Protein AF-A0A5A5R988-F1 (afdb_monomer_lite)

Radius of gyration: 18.08 Å; chains: 1; bounding box: 43×50×37 Å

Organism: NCBI:txid2303981

pLDDT: mean 74.13, std 25.18, range [22.48, 98.38]

Foldseek 3Di:
DPPVVVVDDLADPVVRDSCCVVVPDDDDPDQPPCVVVVPQDLVNSLVRLLVVLLVCVVVVHQDAAEDDFQLNVLSNLVNCVVNDPDAFEKEWEDQEPLCDCDDPRDCSHSSNSVVSVVVVVHQYEYAQYDDYDPVSVVVCVVVVRHYHHVVNCVVPVCVVFPDDPPPPDDDDDDDDDDDPPFSWHWHDDDDDPDDDIIIITTDDDPDPDGDGPPPD

Secondary structure (DSSP, 8-state):
--GGGGGS-S-BTTTTB-HHHHHT---PPPSS-TTT-TT--HHHHHHHHHHHHHHHHHTT--PPP--SSTTHHHHHHHHHHHH-SS--EEEEE-SB----S-BTTBTTSGGGHHHHHHHTT--EEEEEE-B--HHHHHHHHHHT---EEHHHHTT-GGGTS------PPPS------------EEE----S-SS---EEEEE-S---S--------

Structure (mmCIF, N/CA/C/O backbone):
data_AF-A0A5A5R988-F1
#
_entry.id   AF-A0A5A5R988-F1
#
loop_
_atom_site.group_PDB
_atom_site.id
_atom_site.type_symbol
_atom_site.label_atom_id
_atom_site.label_alt_id
_atom_site.label_comp_id
_atom_site.label_asym_id
_atom_site.label_entity_id
_atom_site.label_seq_id
_atom_site.pdbx_PDB_ins_code
_atom_site.Cartn_x
_atom_site.Cartn_y
_atom_site.Cartn_z
_atom_site.occupancy
_atom_site.B_iso_or_equiv
_atom_site.auth_seq_id
_atom_site.auth_comp_id
_atom_site.auth_asym_id
_atom_site.auth_atom_id
_atom_site.pdbx_PDB_model_num
ATOM 1 N N . MET A 1 1 ? -17.961 9.594 -8.554 1.00 63.28 1 MET A N 1
ATOM 2 C CA . MET A 1 1 ? -17.769 8.990 -9.896 1.00 63.28 1 MET A CA 1
ATOM 3 C C . MET A 1 1 ? -16.469 9.518 -10.490 1.00 63.28 1 MET A C 1
ATOM 5 O O . MET A 1 1 ? -16.272 10.728 -10.471 1.00 63.28 1 MET A O 1
ATOM 9 N N . ILE A 1 2 ? -15.579 8.643 -10.966 1.00 78.44 2 ILE A N 1
ATOM 10 C CA . ILE A 1 2 ? -14.322 9.041 -11.623 1.00 78.44 2 ILE A CA 1
ATOM 11 C C . ILE A 1 2 ? -14.653 9.411 -13.073 1.00 78.44 2 ILE A C 1
ATOM 13 O O . ILE A 1 2 ? -14.992 8.546 -13.865 1.00 78.44 2 ILE A O 1
ATOM 17 N N . THR A 1 3 ? -14.595 10.691 -13.437 1.00 83.00 3 THR A N 1
ATOM 18 C CA . THR A 1 3 ? -15.049 11.168 -14.761 1.00 83.00 3 THR A CA 1
ATOM 19 C C . THR A 1 3 ? -14.289 10.532 -15.926 1.00 83.00 3 THR A C 1
ATOM 21 O O . THR A 1 3 ? -14.887 10.234 -16.957 1.00 83.00 3 THR A O 1
ATOM 24 N N . ALA A 1 4 ? -12.992 10.266 -15.750 1.00 81.62 4 ALA A N 1
ATOM 25 C CA . ALA A 1 4 ? -12.157 9.633 -16.769 1.00 81.62 4 ALA A CA 1
ATOM 26 C C . ALA A 1 4 ? -12.631 8.219 -17.150 1.00 81.62 4 ALA A C 1
ATOM 28 O O . ALA A 1 4 ? -12.451 7.815 -18.295 1.00 81.62 4 ALA A O 1
ATOM 29 N N . SER A 1 5 ? -13.282 7.483 -16.238 1.00 83.50 5 SER A N 1
ATOM 30 C CA . SER A 1 5 ? -13.728 6.113 -16.523 1.00 83.50 5 SER A CA 1
ATOM 31 C C . SER A 1 5 ? -14.848 6.054 -17.563 1.00 83.50 5 SER A C 1
ATOM 33 O O . SER A 1 5 ? -15.071 5.004 -18.145 1.00 83.50 5 SER A O 1
ATOM 35 N N . GLN A 1 6 ? -15.542 7.167 -17.824 1.00 84.62 6 GLN A N 1
ATOM 36 C CA . GLN A 1 6 ? -16.582 7.242 -18.858 1.00 84.62 6 GLN A CA 1
ATOM 37 C C . GLN A 1 6 ? -16.021 7.257 -20.286 1.00 84.62 6 GLN A C 1
ATOM 39 O O . GLN A 1 6 ? -16.789 7.175 -21.236 1.00 84.62 6 GLN A O 1
ATOM 44 N N . GLN A 1 7 ? -14.704 7.419 -20.443 1.00 87.69 7 GLN A N 1
ATOM 45 C CA . GLN A 1 7 ? -14.033 7.447 -21.747 1.00 87.69 7 GLN A CA 1
ATOM 46 C C . GLN A 1 7 ? -13.502 6.069 -22.170 1.00 87.69 7 GLN A C 1
ATOM 48 O O . GLN A 1 7 ? -12.839 5.964 -23.198 1.00 87.69 7 GLN A O 1
ATOM 53 N N . LEU A 1 8 ? -13.737 5.033 -21.359 1.00 88.06 8 LEU A N 1
ATOM 54 C CA . LEU A 1 8 ? -13.307 3.664 -21.620 1.00 88.06 8 LEU A CA 1
ATOM 55 C C . LEU A 1 8 ? -14.517 2.790 -21.943 1.00 88.06 8 LEU A C 1
ATOM 57 O O . LEU A 1 8 ? -15.580 2.940 -21.340 1.00 88.06 8 LEU A O 1
ATOM 61 N N . GLU A 1 9 ? -14.328 1.863 -22.877 1.00 90.06 9 GLU A N 1
ATOM 62 C CA . GLU A 1 9 ? -15.327 0.849 -23.199 1.00 90.06 9 GLU A CA 1
ATOM 63 C C . GLU A 1 9 ? -15.471 -0.145 -22.041 1.00 90.06 9 GLU A C 1
ATOM 65 O O . GLU A 1 9 ? -14.491 -0.506 -21.388 1.00 90.06 9 GLU A O 1
ATOM 70 N N . ALA A 1 10 ? -16.700 -0.601 -21.786 1.00 89.50 10 ALA A N 1
ATOM 71 C CA . ALA A 1 10 ? -16.977 -1.571 -20.725 1.00 89.50 10 ALA A CA 1
ATOM 72 C C . ALA A 1 10 ? -16.486 -2.989 -21.066 1.00 89.50 10 ALA A C 1
ATOM 74 O O . ALA A 1 10 ? -16.270 -3.797 -20.163 1.00 89.50 10 ALA A O 1
ATOM 75 N N . TYR A 1 11 ? -16.332 -3.288 -22.359 1.00 92.12 11 TYR A N 1
ATOM 76 C CA . TYR A 1 11 ? -15.934 -4.600 -22.849 1.00 92.12 11 TYR A CA 1
ATOM 77 C C . TYR A 1 11 ? -14.430 -4.825 -22.690 1.00 92.12 11 TYR A C 1
ATOM 79 O O . TYR A 1 11 ? -13.612 -4.129 -23.292 1.00 92.12 11 TYR A O 1
ATOM 87 N N . ASP A 1 12 ? -14.082 -5.851 -21.924 1.00 90.94 12 ASP A N 1
ATOM 88 C CA . ASP A 1 12 ? -12.722 -6.348 -21.798 1.00 90.94 12 ASP A CA 1
ATOM 89 C C . ASP A 1 12 ? -12.452 -7.399 -22.889 1.00 90.94 12 ASP A C 1
ATOM 91 O O . ASP A 1 12 ? -13.139 -8.423 -22.979 1.00 90.94 12 ASP A O 1
ATOM 95 N N . GLU A 1 13 ? -11.469 -7.133 -23.755 1.00 93.19 13 GLU A N 1
ATOM 96 C CA . GLU A 1 13 ? -11.144 -8.002 -24.890 1.00 93.19 13 GLU A CA 1
ATOM 97 C C . GLU A 1 13 ? -10.512 -9.327 -24.458 1.00 93.19 13 GLU A C 1
ATOM 99 O O . GLU A 1 13 ? -10.780 -10.340 -25.105 1.00 93.19 13 GLU A O 1
ATOM 104 N N . GLU A 1 14 ? -9.743 -9.354 -23.372 1.00 91.69 14 GLU A N 1
ATOM 105 C CA . GLU A 1 14 ? -9.068 -10.558 -22.883 1.00 91.69 14 GLU A CA 1
ATOM 106 C C . GLU A 1 14 ? -10.075 -11.497 -22.207 1.00 91.69 14 GLU A C 1
ATOM 108 O O . GLU A 1 14 ? -10.112 -12.699 -22.481 1.00 91.69 14 GLU A O 1
ATOM 113 N N . LEU A 1 15 ? -10.957 -10.932 -21.380 1.00 91.50 15 LEU A N 1
ATOM 114 C CA . LEU A 1 15 ? -11.986 -11.666 -20.644 1.00 91.50 15 LEU A CA 1
ATOM 115 C C . LEU A 1 15 ? -13.252 -11.927 -21.469 1.00 91.50 15 LEU A C 1
ATOM 117 O O . LEU A 1 15 ? -14.092 -12.732 -21.060 1.00 91.50 15 LEU A O 1
ATOM 121 N N . LYS A 1 16 ? -13.391 -11.260 -22.622 1.00 94.31 16 LYS A N 1
ATOM 122 C CA . LYS A 1 16 ? -14.552 -11.314 -23.524 1.00 94.31 16 LYS A CA 1
ATOM 123 C C . LYS A 1 16 ? -15.879 -10.956 -22.841 1.00 94.31 16 LYS A C 1
ATOM 125 O O . LYS A 1 16 ? -16.916 -11.521 -23.196 1.00 94.31 16 LYS A O 1
ATOM 130 N N . ARG A 1 17 ? -15.860 -10.049 -21.859 1.00 94.12 17 ARG A N 1
ATOM 131 C CA . ARG A 1 17 ? -16.992 -9.739 -20.959 1.00 94.12 17 ARG A CA 1
ATOM 132 C C . ARG A 1 17 ? -17.043 -8.261 -20.590 1.00 94.12 17 ARG A C 1
ATOM 134 O O . ARG A 1 17 ? -16.042 -7.560 -20.684 1.00 94.12 17 ARG A O 1
ATOM 141 N N . GLU A 1 18 ? -18.196 -7.806 -20.106 1.00 91.50 18 GLU A N 1
ATOM 142 C CA . GLU A 1 18 ? -18.367 -6.454 -19.558 1.00 91.50 18 GLU A CA 1
ATOM 143 C C . GLU A 1 18 ? -18.244 -6.491 -18.028 1.00 91.50 18 GLU A C 1
ATOM 145 O O . GLU A 1 18 ? -19.195 -6.247 -17.284 1.00 91.50 18 GLU A O 1
ATOM 150 N N . THR A 1 19 ? -17.053 -6.848 -17.541 1.00 86.25 19 THR A N 1
ATOM 151 C CA . THR A 1 19 ? -16.795 -7.185 -16.129 1.00 86.25 19 THR A CA 1
ATOM 152 C C . THR A 1 19 ? -17.285 -6.116 -15.149 1.00 86.25 19 THR A C 1
ATOM 154 O O . THR A 1 19 ? -17.828 -6.442 -14.093 1.00 86.25 19 THR A O 1
ATOM 157 N N . CYS A 1 20 ? -17.142 -4.832 -15.493 1.00 84.62 20 CYS A N 1
ATOM 158 C CA . CYS A 1 20 ? -17.566 -3.725 -14.634 1.00 84.62 20 CYS A CA 1
ATOM 159 C C . CYS A 1 20 ? -19.091 -3.649 -14.436 1.00 84.62 20 CYS A C 1
ATOM 161 O O . CYS A 1 20 ? -19.542 -3.197 -13.381 1.00 84.62 20 CYS A O 1
ATOM 163 N N . LEU A 1 21 ? -19.874 -4.114 -15.415 1.00 87.00 21 LEU A N 1
ATOM 164 C CA . LEU A 1 21 ? -21.335 -4.172 -15.351 1.00 87.00 21 LEU A CA 1
ATOM 165 C C . LEU A 1 21 ? -21.815 -5.432 -14.630 1.00 87.00 21 LEU A C 1
ATOM 167 O O . LEU A 1 21 ? -22.785 -5.379 -13.880 1.00 87.00 21 LEU A O 1
ATOM 171 N N . GLU A 1 22 ? -21.122 -6.551 -14.834 1.00 88.06 22 GLU A N 1
ATOM 172 C CA . GLU A 1 22 ? -21.498 -7.845 -14.263 1.00 88.06 22 GLU A CA 1
ATOM 173 C C . GLU A 1 22 ? -21.173 -7.952 -12.767 1.00 88.06 22 GLU A C 1
ATOM 175 O O . GLU A 1 22 ? -21.982 -8.464 -11.995 1.00 88.06 22 GLU A O 1
ATOM 180 N N . VAL A 1 23 ? -20.000 -7.466 -12.348 1.00 87.06 23 VAL A N 1
ATOM 181 C CA . VAL A 1 23 ? -19.575 -7.472 -10.936 1.00 87.06 23 VAL A CA 1
ATOM 182 C C . VAL A 1 23 ? -20.223 -6.321 -10.162 1.00 87.06 23 VAL A C 1
ATOM 184 O O . VAL A 1 23 ? -20.541 -6.461 -8.983 1.00 87.06 23 VAL A O 1
ATOM 187 N N . GLY A 1 24 ? -20.441 -5.190 -10.838 1.00 87.62 24 GLY A N 1
ATOM 188 C CA . GLY A 1 24 ? -20.895 -3.947 -10.230 1.00 87.62 24 GLY A CA 1
ATOM 189 C C . GLY A 1 24 ? -19.761 -3.221 -9.502 1.00 87.62 24 GLY A C 1
ATOM 190 O O . GLY A 1 24 ? -19.119 -3.754 -8.599 1.00 87.62 24 GLY A O 1
ATOM 191 N N . ILE A 1 25 ? -19.522 -1.964 -9.874 1.00 87.88 25 ILE A N 1
ATOM 192 C CA . ILE A 1 25 ? -18.512 -1.114 -9.235 1.00 87.88 25 ILE A CA 1
ATOM 193 C C . ILE A 1 25 ? -19.210 -0.018 -8.437 1.00 87.88 25 ILE A C 1
ATOM 195 O O . ILE A 1 25 ? -19.953 0.799 -8.980 1.00 87.88 25 ILE A O 1
ATOM 199 N N . TYR A 1 26 ? -18.920 0.033 -7.140 1.00 88.81 26 TYR A N 1
ATOM 200 C CA . TYR A 1 26 ? -19.311 1.140 -6.278 1.00 88.81 26 TYR A CA 1
ATOM 201 C C . TYR A 1 26 ? -18.129 2.092 -6.086 1.00 88.81 26 TYR A C 1
ATOM 203 O O . TYR A 1 26 ? -17.067 1.693 -5.613 1.00 88.81 26 TYR A O 1
ATOM 211 N N . THR A 1 27 ? -18.314 3.368 -6.428 1.00 89.69 27 THR A N 1
ATOM 212 C CA . THR A 1 27 ? -17.335 4.421 -6.131 1.00 89.69 27 THR A CA 1
ATOM 213 C C . THR A 1 27 ? -17.771 5.169 -4.878 1.00 89.69 27 THR A C 1
ATOM 215 O O . THR A 1 27 ? -18.766 5.890 -4.915 1.00 89.69 27 THR A O 1
ATOM 218 N N . HIS A 1 28 ? -17.017 5.023 -3.789 1.00 90.38 28 HIS A N 1
ATOM 219 C CA . HIS A 1 28 ? -17.205 5.834 -2.587 1.00 90.38 28 HIS A CA 1
ATOM 220 C C . HIS A 1 28 ? -16.789 7.294 -2.847 1.00 90.38 28 HIS A C 1
ATOM 222 O O . HIS A 1 28 ? -15.935 7.561 -3.698 1.00 90.38 28 HIS A O 1
ATOM 228 N N . ASP A 1 29 ? -17.367 8.236 -2.103 1.00 89.50 29 ASP A N 1
ATOM 229 C CA . ASP A 1 29 ? -16.902 9.625 -2.098 1.00 89.50 29 ASP A CA 1
ATOM 230 C C . ASP A 1 29 ? -15.451 9.729 -1.611 1.00 89.50 29 ASP A C 1
ATOM 232 O O . ASP A 1 29 ? -14.951 8.849 -0.900 1.00 89.50 29 ASP A O 1
ATOM 236 N N . ALA A 1 30 ? -14.775 10.818 -1.986 1.00 88.12 30 ALA A N 1
ATOM 237 C CA . ALA A 1 30 ? -13.413 11.081 -1.541 1.00 88.12 30 ALA A CA 1
ATOM 238 C C . ALA A 1 30 ? -13.342 11.088 -0.006 1.00 88.12 30 ALA A C 1
ATOM 240 O O . ALA A 1 30 ? -14.116 11.767 0.668 1.00 88.12 30 ALA A O 1
ATOM 241 N N . ILE A 1 31 ? -12.398 10.324 0.532 1.00 87.44 31 ILE A N 1
ATOM 242 C CA . ILE A 1 31 ? -12.098 10.270 1.962 1.00 87.44 31 ILE A CA 1
ATOM 243 C C . ILE A 1 31 ? -10.914 11.185 2.253 1.00 87.44 31 ILE A C 1
ATOM 245 O O . ILE A 1 31 ? -10.025 11.307 1.412 1.00 87.44 31 ILE A O 1
ATOM 249 N N . ALA A 1 32 ? -10.895 11.804 3.436 1.00 85.12 32 ALA A N 1
ATOM 250 C CA . ALA A 1 32 ? -9.767 12.624 3.886 1.00 85.12 32 ALA A CA 1
ATOM 251 C C . ALA A 1 32 ? -9.323 13.693 2.855 1.00 85.12 32 ALA A C 1
ATOM 253 O O . ALA A 1 32 ? -8.135 13.896 2.611 1.00 85.12 32 ALA A O 1
ATOM 254 N N . ASP A 1 33 ? -10.289 14.362 2.212 1.00 85.69 33 ASP A N 1
ATOM 255 C CA . ASP A 1 33 ? -10.020 15.321 1.138 1.00 85.69 33 ASP A CA 1
ATOM 256 C C . ASP A 1 33 ? -9.413 16.622 1.685 1.00 85.69 33 ASP A C 1
ATOM 258 O O . ASP A 1 33 ? -10.121 17.525 2.140 1.00 85.69 33 ASP A O 1
ATOM 262 N N . THR A 1 34 ? -8.090 16.748 1.590 1.00 83.81 34 THR A N 1
ATOM 263 C CA . THR A 1 34 ? -7.342 17.928 2.049 1.00 83.81 34 THR A CA 1
ATOM 264 C C . THR A 1 34 ? -7.693 19.209 1.291 1.00 83.81 34 THR A C 1
ATOM 266 O O . THR A 1 34 ? -7.452 20.303 1.797 1.00 83.81 34 THR A O 1
ATOM 269 N N . ARG A 1 35 ? -8.338 19.122 0.117 1.00 84.38 35 ARG A N 1
ATOM 270 C CA . ARG A 1 35 ? -8.870 20.304 -0.589 1.00 84.38 35 ARG A CA 1
ATOM 271 C C . ARG A 1 35 ? -10.049 20.916 0.163 1.00 84.38 35 ARG A C 1
ATOM 273 O O . ARG A 1 35 ? -10.267 22.121 0.087 1.00 84.38 35 ARG A O 1
ATOM 280 N N . GLN A 1 36 ? -10.809 20.081 0.870 1.00 85.56 36 GLN A N 1
ATOM 281 C CA . GLN A 1 36 ? -11.929 20.498 1.714 1.00 85.56 36 GLN A CA 1
ATOM 282 C C . GLN A 1 36 ? -11.495 20.711 3.167 1.00 85.56 36 GLN A C 1
ATOM 284 O O . GLN A 1 36 ? -12.065 21.549 3.861 1.00 85.56 36 GLN A O 1
ATOM 289 N N . GLN A 1 37 ? -10.479 19.974 3.622 1.00 85.69 37 GLN A N 1
ATOM 290 C CA . GLN A 1 37 ? -9.961 20.015 4.989 1.00 85.69 37 GLN A CA 1
ATOM 291 C C . GLN A 1 37 ? -8.436 20.235 4.989 1.00 85.69 37 GLN A C 1
ATOM 293 O O . GLN A 1 37 ? -7.677 19.299 5.231 1.00 85.69 37 GLN A O 1
ATOM 298 N N . PRO A 1 38 ? -7.949 21.468 4.749 1.00 83.88 38 PRO A N 1
ATOM 299 C CA . PRO A 1 38 ? -6.514 21.730 4.576 1.00 83.88 38 PRO A CA 1
ATOM 300 C C . PRO A 1 38 ? -5.654 21.484 5.819 1.00 83.88 38 PRO A C 1
ATOM 302 O O . PRO A 1 38 ? -4.438 21.396 5.712 1.00 83.88 38 PRO A O 1
ATOM 305 N N . GLN A 1 39 ? -6.277 21.423 6.997 1.00 86.94 39 GLN A N 1
ATOM 306 C CA . GLN A 1 39 ? -5.603 21.232 8.285 1.00 86.94 39 GLN A CA 1
ATOM 307 C C . GLN A 1 39 ? -5.609 19.770 8.748 1.00 86.94 39 GLN A C 1
ATOM 309 O O . GLN A 1 39 ? -5.218 19.494 9.878 1.00 86.94 39 GLN A O 1
ATOM 314 N N . LEU A 1 40 ? -6.090 18.847 7.909 1.00 86.62 40 LEU A N 1
ATOM 315 C CA . LEU A 1 40 ? -6.197 17.440 8.262 1.00 86.62 40 LEU A CA 1
ATOM 316 C C . LEU A 1 40 ? -4.798 16.838 8.428 1.00 86.62 40 LEU A C 1
ATOM 318 O O . LEU A 1 40 ? -3.993 16.825 7.494 1.00 86.62 40 LEU A O 1
ATOM 322 N N . SER A 1 41 ? -4.502 16.355 9.629 1.00 88.62 41 SER A N 1
ATOM 323 C CA . SER A 1 41 ? -3.220 15.729 9.937 1.00 88.62 41 SER A CA 1
ATOM 324 C C . SER A 1 41 ? -3.110 14.340 9.308 1.00 88.62 41 SER A C 1
ATOM 326 O O . SER A 1 41 ? -4.108 13.678 9.022 1.00 88.62 41 SER A O 1
ATOM 328 N N . ALA A 1 42 ? -1.880 13.852 9.128 1.00 85.75 42 ALA A N 1
ATOM 329 C CA . ALA A 1 42 ? -1.652 12.509 8.595 1.00 85.75 42 ALA A CA 1
ATOM 330 C C . ALA A 1 42 ? -2.307 11.411 9.450 1.00 85.75 42 ALA A C 1
ATOM 332 O O . ALA A 1 42 ? -2.870 10.463 8.908 1.00 85.75 42 ALA A O 1
ATOM 333 N N . GLU A 1 43 ? -2.296 11.562 10.773 1.00 88.50 43 GLU A N 1
ATOM 334 C CA . GLU A 1 43 ? -2.932 10.626 11.702 1.00 88.50 43 GLU A CA 1
ATOM 335 C C . GLU A 1 43 ? -4.457 10.596 11.530 1.00 88.50 43 GLU A C 1
ATOM 337 O O . GLU A 1 43 ? -5.051 9.519 11.461 1.00 88.50 43 GLU A O 1
ATOM 342 N N . GLU A 1 44 ? -5.096 11.760 11.383 1.00 90.62 44 GLU A N 1
ATOM 343 C CA . GLU A 1 44 ? -6.537 11.849 11.121 1.00 90.62 44 GLU A CA 1
ATOM 344 C C . GLU A 1 44 ? -6.900 11.252 9.757 1.00 90.62 44 GLU A C 1
ATOM 346 O O . GLU A 1 44 ? -7.873 10.500 9.654 1.00 90.62 44 GLU A O 1
ATOM 351 N N . MET A 1 45 ? -6.093 11.515 8.720 1.00 88.88 45 MET A N 1
ATOM 352 C CA . MET A 1 45 ? -6.273 10.903 7.399 1.00 88.88 45 MET A CA 1
ATOM 353 C C . MET A 1 45 ? -6.221 9.375 7.483 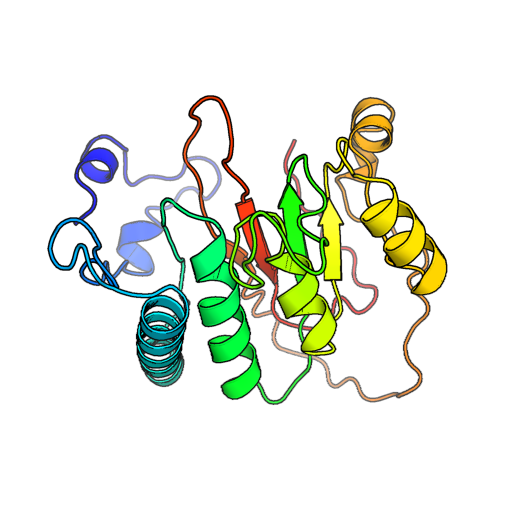1.00 88.88 45 MET A C 1
ATOM 355 O O . MET A 1 45 ? -7.080 8.688 6.922 1.00 88.88 45 MET A O 1
ATOM 359 N N . LEU A 1 46 ? -5.244 8.834 8.212 1.00 89.12 46 LEU A N 1
ATOM 360 C CA . LEU A 1 46 ? -5.097 7.397 8.435 1.00 89.12 46 LEU A CA 1
ATOM 361 C C . LEU A 1 46 ? -6.276 6.814 9.214 1.00 89.12 46 LEU A C 1
ATOM 363 O O . LEU A 1 46 ? -6.790 5.761 8.833 1.00 89.12 46 LEU A O 1
ATOM 367 N N . ALA A 1 47 ? -6.734 7.494 10.265 1.00 92.19 47 ALA A N 1
ATOM 368 C CA . ALA A 1 47 ? -7.860 7.051 11.079 1.00 92.19 47 ALA A CA 1
ATOM 369 C C . ALA A 1 47 ? -9.162 6.993 10.264 1.00 92.19 47 ALA A C 1
ATOM 371 O O . ALA A 1 47 ? -9.844 5.965 10.262 1.00 92.19 47 ALA A O 1
ATOM 372 N N . VAL A 1 48 ? -9.478 8.056 9.515 1.00 92.94 48 VAL A N 1
ATOM 373 C CA . VAL A 1 48 ? -10.668 8.117 8.649 1.00 92.94 48 VAL A CA 1
ATOM 374 C C . VAL A 1 48 ? -10.589 7.078 7.531 1.00 92.94 48 VAL A C 1
ATOM 376 O O . VAL A 1 48 ? -11.587 6.412 7.236 1.00 92.94 48 VAL A O 1
ATOM 379 N N . THR A 1 49 ? -9.404 6.894 6.940 1.00 91.19 49 THR A N 1
ATOM 380 C CA . THR A 1 49 ? -9.174 5.877 5.905 1.00 91.19 49 THR A CA 1
ATOM 381 C C . THR A 1 49 ? -9.412 4.479 6.455 1.00 91.19 49 THR A C 1
ATOM 383 O O . THR A 1 49 ? -10.211 3.733 5.893 1.00 91.19 49 THR A O 1
ATOM 386 N N . THR A 1 50 ? -8.795 4.152 7.592 1.00 93.38 50 THR A N 1
ATOM 387 C CA . THR A 1 50 ? -8.943 2.846 8.248 1.00 93.38 50 THR A CA 1
ATOM 388 C C . THR A 1 50 ? -10.411 2.571 8.562 1.00 93.38 50 THR A C 1
ATOM 390 O O . THR A 1 50 ? -10.946 1.549 8.150 1.00 93.38 50 THR A O 1
ATOM 393 N N . ALA A 1 51 ? -11.102 3.510 9.217 1.00 95.44 51 ALA A N 1
ATOM 394 C CA . ALA A 1 51 ? -12.506 3.343 9.589 1.00 95.44 51 ALA A CA 1
ATOM 395 C C . ALA A 1 51 ? -13.423 3.153 8.369 1.00 95.44 51 ALA A C 1
ATOM 397 O O . ALA A 1 51 ? -14.328 2.315 8.390 1.00 95.44 51 ALA A O 1
ATOM 398 N N . THR A 1 52 ? -13.181 3.907 7.293 1.00 94.69 52 THR A N 1
ATOM 399 C CA . THR A 1 52 ? -13.983 3.798 6.070 1.00 94.69 52 THR A CA 1
ATOM 400 C C . THR A 1 52 ? -13.766 2.455 5.386 1.00 94.69 52 THR A C 1
ATOM 402 O O . THR A 1 52 ? -14.740 1.785 5.046 1.00 94.69 52 THR A O 1
ATOM 405 N N . VAL A 1 53 ? -12.509 2.033 5.224 1.00 92.75 53 VAL A N 1
ATOM 406 C CA . VAL A 1 53 ? -12.174 0.751 4.594 1.00 92.75 53 VAL A CA 1
ATOM 407 C C . VAL A 1 53 ? -12.691 -0.418 5.430 1.00 92.75 53 VAL A C 1
ATOM 409 O O . VAL A 1 53 ? -13.304 -1.31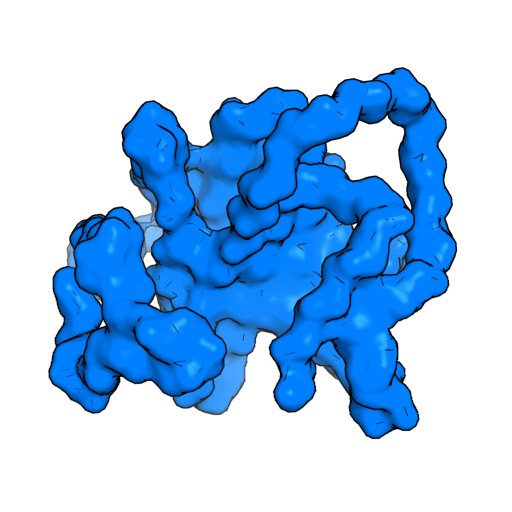6 4.865 1.00 92.75 53 VAL A O 1
ATOM 412 N N . SER A 1 54 ? -12.562 -0.379 6.759 1.00 94.06 54 SER A N 1
ATOM 413 C CA . SER A 1 54 ? -13.097 -1.427 7.639 1.00 94.06 54 SER A CA 1
ATOM 414 C C . SER A 1 54 ? -14.608 -1.606 7.480 1.00 94.06 54 SER A C 1
ATOM 416 O O . SER A 1 54 ? -15.086 -2.737 7.440 1.00 94.06 54 SER A O 1
ATOM 418 N N . ARG A 1 55 ? -15.370 -0.513 7.328 1.00 95.69 55 ARG A N 1
ATOM 419 C CA . ARG A 1 55 ? -16.814 -0.593 7.054 1.00 95.69 55 ARG A CA 1
ATOM 420 C C . ARG A 1 55 ? -17.104 -1.222 5.692 1.00 95.69 55 ARG A C 1
ATOM 422 O O . ARG A 1 55 ? -17.997 -2.049 5.591 1.00 95.69 55 ARG A O 1
ATOM 429 N N . LEU A 1 56 ? -16.349 -0.851 4.657 1.00 93.50 56 LEU A N 1
ATOM 430 C CA . LEU A 1 56 ? -16.523 -1.429 3.321 1.00 93.50 56 LEU A CA 1
ATOM 431 C C . LEU A 1 56 ? -16.200 -2.929 3.310 1.00 93.50 56 LEU A C 1
ATOM 433 O O . LEU A 1 56 ? -16.947 -3.694 2.711 1.00 93.50 56 LEU A O 1
ATOM 437 N N . ILE A 1 57 ? -15.145 -3.353 4.010 1.00 91.06 57 ILE A N 1
ATOM 438 C CA . ILE A 1 57 ? -14.812 -4.775 4.167 1.00 91.06 57 ILE A CA 1
ATOM 439 C C . ILE A 1 57 ? -15.928 -5.509 4.927 1.00 91.06 57 ILE A C 1
ATOM 441 O O . ILE A 1 57 ? -16.312 -6.604 4.530 1.00 91.06 57 ILE A O 1
ATOM 445 N N . ALA A 1 58 ? -16.485 -4.908 5.985 1.00 93.19 58 ALA A N 1
ATOM 446 C CA . ALA A 1 58 ? -17.604 -5.490 6.733 1.00 93.19 58 ALA A CA 1
ATOM 447 C C . ALA A 1 58 ? -18.886 -5.642 5.889 1.00 93.19 58 ALA A C 1
ATOM 449 O O . ALA A 1 58 ? -19.681 -6.541 6.147 1.00 93.19 58 ALA A O 1
ATOM 450 N N . ASP A 1 59 ? -19.054 -4.808 4.858 1.00 93.88 59 ASP A N 1
ATOM 451 C CA . ASP A 1 59 ? -20.116 -4.914 3.849 1.00 93.88 59 ASP A CA 1
ATOM 452 C C . ASP A 1 59 ? -19.781 -5.929 2.727 1.00 93.88 59 ASP A C 1
ATOM 454 O O . ASP A 1 59 ? -20.374 -5.863 1.644 1.00 93.88 59 ASP A O 1
ATOM 458 N N . ASP A 1 60 ? -18.805 -6.818 2.958 1.00 90.06 60 ASP A N 1
ATOM 459 C CA . ASP A 1 60 ? -18.287 -7.829 2.022 1.00 90.06 60 ASP A CA 1
ATOM 460 C C . ASP A 1 60 ? -17.792 -7.229 0.692 1.00 90.06 60 ASP A C 1
ATOM 462 O O . ASP A 1 60 ? -17.920 -7.809 -0.387 1.00 90.06 60 ASP A O 1
ATOM 466 N N . LYS A 1 61 ? -17.251 -6.001 0.746 1.00 89.50 61 LYS A N 1
ATOM 467 C CA . LYS A 1 61 ? -16.722 -5.313 -0.437 1.00 89.50 61 LYS A CA 1
ATOM 468 C C . LYS A 1 61 ? -15.231 -5.527 -0.568 1.00 89.50 61 LYS A C 1
ATOM 470 O O . LYS A 1 61 ? -14.453 -5.319 0.362 1.00 89.50 61 LYS A O 1
ATOM 475 N N . PHE A 1 62 ? -14.830 -5.798 -1.798 1.00 87.62 62 PHE A N 1
ATOM 476 C CA . PHE A 1 62 ? -13.442 -5.756 -2.197 1.00 87.62 62 PHE A CA 1
ATOM 477 C C . PHE A 1 62 ? -13.005 -4.309 -2.477 1.00 87.62 62 PHE A C 1
ATOM 479 O O . PHE A 1 62 ? -13.486 -3.670 -3.415 1.00 87.62 62 PHE A O 1
ATOM 486 N N . VAL A 1 63 ? -12.120 -3.768 -1.635 1.00 88.88 63 VAL A N 1
ATOM 487 C CA . VAL A 1 63 ? -11.747 -2.345 -1.680 1.00 88.88 63 VAL A CA 1
ATOM 488 C C . VAL A 1 63 ? -10.528 -2.112 -2.568 1.00 88.88 63 VAL A C 1
ATOM 490 O O . VAL A 1 63 ? -9.433 -2.578 -2.265 1.00 88.88 63 VAL A O 1
ATOM 493 N N . VAL A 1 64 ? -10.721 -1.297 -3.605 1.00 87.69 64 VAL A N 1
ATOM 494 C CA . VAL A 1 64 ? -9.667 -0.689 -4.429 1.00 87.69 64 VAL A CA 1
ATOM 495 C C . VAL A 1 64 ? -9.518 0.768 -3.999 1.00 87.69 64 VAL A C 1
ATOM 497 O O . VAL A 1 64 ? -10.463 1.551 -4.106 1.00 87.69 64 VAL A O 1
ATOM 500 N N . ALA A 1 65 ? -8.344 1.130 -3.481 1.00 85.88 65 ALA A N 1
ATOM 501 C CA . ALA A 1 65 ? -8.056 2.490 -3.039 1.00 85.88 65 ALA A CA 1
ATOM 502 C C . ALA A 1 65 ? -7.329 3.267 -4.143 1.00 85.88 65 ALA A C 1
ATOM 504 O O . ALA A 1 65 ? -6.299 2.828 -4.651 1.00 85.88 65 ALA A O 1
ATOM 505 N N . VAL A 1 66 ? -7.854 4.439 -4.493 1.00 82.88 66 VAL A N 1
ATOM 506 C CA . VAL A 1 66 ? -7.236 5.365 -5.450 1.00 82.88 66 VAL A CA 1
ATOM 507 C C . VAL A 1 66 ? -6.986 6.674 -4.718 1.00 82.88 66 VAL A C 1
ATOM 509 O O . VAL A 1 66 ? -7.923 7.284 -4.204 1.00 82.88 66 VAL A O 1
ATOM 512 N N . GLY A 1 67 ? -5.728 7.096 -4.646 1.00 75.88 67 GLY A N 1
ATOM 513 C CA . GLY A 1 67 ? -5.319 8.289 -3.912 1.00 75.88 67 GLY A CA 1
ATOM 514 C C . GLY A 1 67 ? -4.130 8.985 -4.555 1.00 75.88 67 GLY A C 1
ATOM 515 O O . GLY A 1 67 ? -3.600 8.515 -5.556 1.00 75.88 67 GLY A O 1
ATOM 516 N N . GLY A 1 68 ? -3.750 10.130 -3.983 1.00 69.56 68 GLY A N 1
ATOM 517 C CA . GLY A 1 68 ? -2.608 10.921 -4.452 1.00 69.56 68 GLY A CA 1
ATOM 518 C C . GLY A 1 68 ? -1.317 10.689 -3.665 1.00 69.56 68 GLY A C 1
ATOM 519 O O . GLY A 1 68 ? -0.255 10.638 -4.264 1.00 69.56 68 GLY A O 1
ATOM 520 N N . GLU A 1 69 ? -1.396 10.543 -2.340 1.00 68.06 69 GLU A N 1
ATOM 521 C CA . GLU A 1 69 ? -0.221 10.393 -1.468 1.00 68.06 69 GLU A CA 1
ATOM 522 C C . GLU A 1 69 ? -0.113 8.955 -0.942 1.00 68.06 69 GLU A C 1
ATOM 524 O O . GLU A 1 69 ? -1.126 8.373 -0.543 1.00 68.06 69 GLU A O 1
ATOM 529 N N . HIS A 1 70 ? 1.100 8.388 -0.875 1.00 63.25 70 HIS A N 1
ATOM 530 C CA . HIS A 1 70 ? 1.298 6.994 -0.435 1.00 63.25 70 HIS A CA 1
ATOM 531 C C . HIS A 1 70 ? 0.891 6.767 1.022 1.00 63.25 70 HIS A C 1
ATOM 533 O O . HIS A 1 70 ? 0.624 5.633 1.414 1.00 63.25 70 HIS A O 1
ATOM 539 N N . ALA A 1 71 ? 0.817 7.825 1.835 1.00 59.94 71 ALA A N 1
ATOM 540 C CA . ALA A 1 71 ? 0.493 7.736 3.254 1.00 59.94 71 ALA A CA 1
ATOM 541 C C . ALA A 1 71 ? -0.820 6.973 3.524 1.00 59.94 71 ALA A C 1
ATOM 543 O O . ALA A 1 71 ? -0.891 6.232 4.505 1.00 59.94 71 ALA A O 1
ATOM 544 N N . ILE A 1 72 ? -1.823 7.054 2.634 1.00 77.81 72 ILE A N 1
ATOM 545 C CA . ILE A 1 72 ? -3.124 6.387 2.837 1.00 77.81 72 ILE A CA 1
ATOM 546 C C . ILE A 1 72 ? -3.023 4.856 2.885 1.00 77.81 72 ILE A C 1
ATOM 548 O O . ILE A 1 72 ? -3.844 4.209 3.539 1.00 77.81 72 ILE A O 1
ATOM 552 N N . THR A 1 73 ? -1.997 4.279 2.249 1.00 85.88 73 THR A N 1
ATOM 553 C CA . THR A 1 73 ? -1.715 2.836 2.222 1.00 85.88 73 THR A CA 1
ATOM 554 C C . THR A 1 73 ? -1.736 2.229 3.615 1.00 85.88 73 THR A C 1
ATOM 556 O O . THR A 1 73 ? -2.346 1.182 3.825 1.00 85.88 73 THR A O 1
ATOM 559 N N . THR A 1 74 ? -1.110 2.902 4.583 1.00 89.19 74 THR A N 1
ATOM 560 C CA . THR A 1 74 ? -1.004 2.388 5.9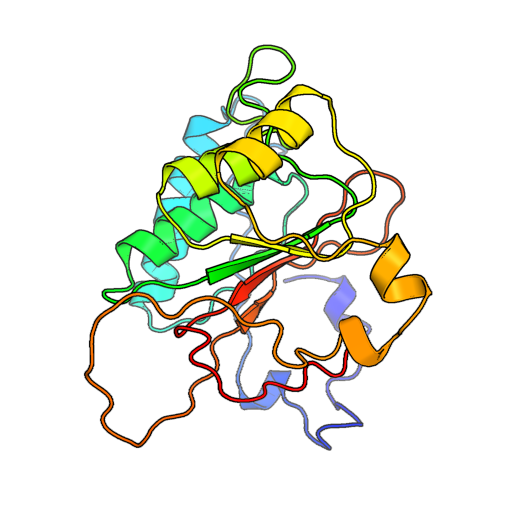53 1.00 89.19 74 THR A CA 1
ATOM 561 C C . THR A 1 74 ? -2.393 2.175 6.561 1.00 89.19 74 THR A C 1
ATOM 563 O O . THR A 1 74 ? -2.622 1.165 7.221 1.00 89.19 74 THR A O 1
ATOM 566 N N . GLY A 1 75 ? -3.343 3.078 6.290 1.00 90.50 75 GLY A N 1
ATOM 567 C CA . GLY A 1 75 ? -4.719 2.963 6.777 1.00 90.50 75 GLY A CA 1
ATOM 568 C C . GLY A 1 75 ? -5.498 1.833 6.100 1.00 90.50 75 GLY A C 1
ATOM 569 O O . GLY A 1 75 ? -6.226 1.098 6.764 1.00 90.50 75 GLY A O 1
ATOM 570 N N . VAL A 1 76 ? -5.298 1.636 4.793 1.00 91.19 76 VAL A N 1
ATOM 571 C CA . VAL A 1 76 ? -5.905 0.518 4.049 1.00 91.19 76 VAL A CA 1
ATOM 572 C C . VAL A 1 76 ? -5.393 -0.821 4.584 1.00 91.19 76 VAL A C 1
ATOM 574 O O . VAL A 1 76 ? -6.187 -1.690 4.937 1.00 91.19 76 VAL A O 1
ATOM 577 N N . VAL A 1 77 ? -4.072 -0.980 4.703 1.00 91.88 77 VAL A N 1
ATOM 578 C CA . VAL A 1 77 ? -3.444 -2.212 5.209 1.00 91.88 77 VAL A CA 1
ATOM 579 C C . VAL A 1 77 ? -3.883 -2.498 6.645 1.00 91.88 77 VAL A C 1
ATOM 581 O O . VAL A 1 77 ? -4.219 -3.637 6.970 1.00 91.88 77 VAL A O 1
ATOM 584 N N . GLN A 1 78 ? -3.943 -1.470 7.494 1.00 92.44 78 GLN A N 1
ATOM 585 C CA . GLN A 1 78 ? -4.402 -1.610 8.873 1.00 92.44 78 GLN A CA 1
ATOM 586 C C . GLN A 1 78 ? -5.864 -2.080 8.951 1.00 92.44 78 GLN A C 1
ATOM 588 O O . GLN A 1 78 ? -6.174 -2.918 9.797 1.00 92.44 78 GLN A O 1
ATOM 593 N N . ALA A 1 79 ? -6.745 -1.602 8.065 1.00 92.88 79 ALA A N 1
ATOM 594 C CA . ALA A 1 79 ? -8.136 -2.054 8.004 1.00 92.88 79 ALA A CA 1
ATOM 595 C C . ALA A 1 79 ? -8.244 -3.542 7.631 1.00 92.88 79 ALA A C 1
ATOM 597 O O . ALA A 1 79 ? -8.929 -4.301 8.315 1.00 92.88 79 ALA A O 1
ATOM 598 N N . TYR A 1 80 ? -7.505 -3.994 6.611 1.00 92.25 80 TYR A N 1
ATOM 599 C CA . TYR A 1 80 ? -7.465 -5.418 6.249 1.00 92.25 80 TYR A CA 1
ATOM 600 C C . TYR A 1 80 ? -6.868 -6.286 7.355 1.00 92.25 80 TYR A C 1
ATOM 602 O O . TYR A 1 80 ? -7.406 -7.345 7.658 1.00 92.25 80 TYR A O 1
ATOM 610 N N . ARG A 1 81 ? -5.810 -5.818 8.023 1.00 90.81 81 ARG A N 1
ATOM 611 C CA . ARG A 1 81 ? -5.228 -6.502 9.185 1.00 90.81 81 ARG A CA 1
ATOM 612 C C . ARG A 1 81 ? -6.205 -6.665 10.342 1.00 90.81 81 ARG A C 1
ATOM 614 O O . ARG A 1 81 ? -6.120 -7.654 11.057 1.00 90.81 81 ARG A O 1
ATOM 621 N N . GLN A 1 82 ? -7.102 -5.706 10.550 1.00 92.25 82 GLN A N 1
ATOM 622 C CA . GLN A 1 82 ? -8.132 -5.806 11.585 1.00 92.25 82 GLN A CA 1
ATOM 623 C C . GLN A 1 82 ? -9.287 -6.726 11.179 1.00 92.25 82 GLN A C 1
ATOM 625 O O . GLN A 1 82 ? -9.885 -7.356 12.046 1.00 92.25 82 GLN A O 1
ATOM 630 N N . ALA A 1 83 ? -9.616 -6.775 9.887 1.00 89.50 83 ALA A N 1
ATOM 631 C CA . ALA A 1 83 ? -10.757 -7.528 9.380 1.00 89.50 83 ALA A CA 1
ATOM 632 C C . ALA A 1 83 ? -10.448 -9.009 9.101 1.00 89.50 83 ALA A C 1
ATOM 634 O O . ALA A 1 83 ? -11.331 -9.853 9.243 1.00 89.50 8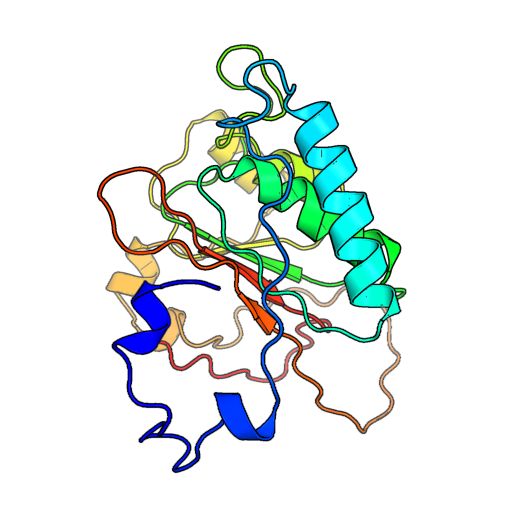3 ALA A O 1
ATOM 635 N N . LEU A 1 84 ? -9.220 -9.334 8.691 1.00 86.25 84 LEU A N 1
ATOM 636 C CA . LEU A 1 84 ? -8.818 -10.693 8.331 1.00 86.25 84 LEU A CA 1
ATOM 637 C C . LEU A 1 84 ? -8.270 -11.452 9.547 1.00 86.25 84 LEU A C 1
ATOM 639 O O . LEU A 1 84 ? -7.428 -10.944 10.283 1.00 86.25 84 LEU A O 1
ATOM 643 N N . SER A 1 85 ? -8.723 -12.695 9.735 1.00 82.75 85 SER A N 1
ATOM 644 C CA . SER A 1 85 ? -8.211 -13.598 10.778 1.00 82.75 85 SER A CA 1
ATOM 645 C C . SER A 1 85 ? -6.886 -14.262 10.400 1.00 82.75 85 SER A C 1
ATOM 647 O O . SER A 1 85 ? -6.097 -14.606 11.276 1.00 82.75 85 SER A O 1
ATOM 649 N N . GLU A 1 86 ? -6.651 -14.440 9.100 1.00 80.50 86 GLU A N 1
ATOM 650 C CA . GLU A 1 86 ? -5.457 -15.075 8.547 1.00 80.50 86 GLU A CA 1
ATOM 651 C C . GLU A 1 86 ? -4.424 -14.026 8.107 1.00 80.50 86 GLU A C 1
ATOM 653 O O . GLU A 1 86 ? -4.800 -12.937 7.654 1.00 80.50 86 GLU A O 1
ATOM 658 N N . PRO A 1 87 ? -3.117 -14.340 8.184 1.00 77.00 87 PRO A N 1
ATOM 659 C CA . PRO A 1 87 ? -2.082 -13.452 7.679 1.00 77.00 87 PRO A CA 1
ATOM 660 C C . PRO A 1 87 ? -2.188 -13.278 6.156 1.00 77.00 87 PRO A C 1
ATOM 662 O O . PRO A 1 87 ? -2.574 -14.184 5.417 1.00 77.00 87 PRO A O 1
ATOM 665 N N . PHE A 1 88 ? -1.783 -12.105 5.674 1.00 85.25 88 PHE A N 1
ATOM 666 C CA . PHE A 1 88 ? -1.701 -11.779 4.251 1.00 85.25 88 PHE A CA 1
ATOM 667 C C . PHE A 1 88 ? -0.364 -11.107 3.937 1.00 85.25 88 PHE A C 1
ATOM 669 O O . PHE A 1 88 ? 0.340 -10.651 4.838 1.00 85.25 88 PHE A O 1
ATOM 676 N N . THR A 1 89 ? -0.003 -11.073 2.654 1.00 86.69 89 THR A N 1
ATOM 677 C CA . THR A 1 89 ? 1.256 -10.477 2.192 1.00 86.69 89 THR A CA 1
ATOM 678 C C . THR A 1 89 ? 0.987 -9.136 1.529 1.00 86.69 89 THR A C 1
ATOM 680 O O . THR A 1 89 ? 0.109 -9.018 0.677 1.00 86.69 89 THR A O 1
ATOM 683 N N . VAL A 1 90 ? 1.773 -8.125 1.887 1.00 89.56 90 VAL A N 1
ATOM 684 C CA . VAL A 1 90 ? 1.745 -6.827 1.214 1.00 89.56 90 VAL A CA 1
ATOM 685 C C . VAL A 1 90 ? 2.753 -6.840 0.072 1.00 89.56 90 VAL A C 1
ATOM 687 O O . VAL A 1 90 ? 3.950 -7.011 0.298 1.00 89.56 90 VAL A O 1
ATOM 690 N N . VAL A 1 91 ? 2.279 -6.661 -1.160 1.00 90.06 91 VAL A N 1
ATOM 691 C CA . VAL A 1 91 ? 3.130 -6.569 -2.349 1.00 90.06 91 VAL A CA 1
ATOM 692 C C . VAL A 1 91 ? 3.249 -5.099 -2.738 1.00 90.06 91 VAL A C 1
ATOM 694 O O . VAL A 1 91 ? 2.291 -4.458 -3.164 1.00 90.06 91 VAL A O 1
ATOM 697 N N . GLN A 1 92 ? 4.440 -4.542 -2.575 1.00 90.69 92 GLN A N 1
ATOM 698 C CA . GLN A 1 92 ? 4.722 -3.166 -2.965 1.00 90.69 92 GLN A CA 1
ATOM 699 C C . GLN A 1 92 ? 5.288 -3.171 -4.380 1.00 90.69 92 GLN A C 1
ATOM 701 O O . GLN A 1 92 ? 6.353 -3.738 -4.596 1.00 90.69 92 GLN A O 1
ATOM 706 N N . ILE A 1 93 ? 4.622 -2.516 -5.330 1.00 88.19 93 ILE A N 1
ATOM 707 C CA . ILE A 1 93 ? 5.166 -2.296 -6.672 1.00 88.19 93 ILE A CA 1
ATOM 708 C C . ILE A 1 93 ? 5.598 -0.832 -6.761 1.00 88.19 93 ILE A C 1
ATOM 710 O O . ILE A 1 93 ? 4.776 0.081 -6.864 1.00 88.19 93 ILE A O 1
ATOM 714 N N . ASP A 1 94 ? 6.907 -0.613 -6.670 1.00 87.25 94 ASP A N 1
ATOM 715 C CA . ASP A 1 94 ? 7.499 0.709 -6.467 1.00 87.25 94 ASP A CA 1
ATOM 716 C C . ASP A 1 94 ? 8.946 0.753 -6.967 1.00 87.25 94 ASP A C 1
ATOM 718 O O . ASP A 1 94 ? 9.655 -0.248 -6.979 1.00 87.25 94 ASP A O 1
ATOM 722 N N . ALA A 1 95 ? 9.407 1.941 -7.348 1.00 87.56 95 ALA A N 1
ATOM 723 C CA . ALA A 1 95 ? 10.817 2.216 -7.579 1.00 87.56 95 ALA A CA 1
ATOM 724 C C . ALA A 1 95 ? 11.619 2.359 -6.272 1.00 87.56 95 ALA A C 1
ATOM 726 O O . ALA A 1 95 ? 12.828 2.098 -6.265 1.00 87.56 95 ALA A O 1
ATOM 727 N N . HIS A 1 96 ? 10.970 2.817 -5.202 1.00 91.88 96 HIS A N 1
ATOM 728 C CA . HIS A 1 96 ? 11.555 3.152 -3.910 1.00 91.88 96 HIS A CA 1
ATOM 729 C C . HIS A 1 96 ? 11.201 2.123 -2.843 1.00 91.88 96 HIS A C 1
ATOM 731 O O . HIS A 1 96 ? 10.183 1.449 -2.934 1.00 91.88 96 HIS A O 1
ATOM 737 N N . GLY A 1 97 ? 12.046 2.002 -1.818 1.00 91.75 97 GLY A N 1
ATOM 738 C CA . GLY A 1 97 ? 11.770 1.119 -0.682 1.00 91.75 97 GLY A CA 1
ATOM 739 C C . GLY A 1 97 ? 10.637 1.613 0.220 1.00 91.75 97 GLY A C 1
ATOM 740 O O . GLY A 1 97 ? 9.914 0.793 0.773 1.00 91.75 97 GLY A O 1
ATOM 741 N N . ASP A 1 98 ? 10.479 2.929 0.371 1.00 93.12 98 ASP A N 1
ATOM 742 C CA . ASP A 1 98 ? 9.559 3.583 1.316 1.00 93.12 98 ASP A CA 1
ATOM 743 C C . ASP A 1 98 ? 9.660 3.020 2.754 1.00 93.12 98 ASP A C 1
ATOM 745 O O . ASP A 1 98 ? 8.686 2.926 3.507 1.00 93.12 98 ASP A O 1
ATOM 749 N N . MET A 1 99 ? 10.876 2.625 3.147 1.00 95.62 99 MET A N 1
ATOM 750 C CA . MET A 1 99 ? 11.189 1.899 4.382 1.00 95.62 99 MET A CA 1
ATOM 751 C C . MET A 1 99 ? 11.930 2.750 5.427 1.00 95.62 99 MET A C 1
ATOM 753 O O . MET A 1 99 ? 12.434 2.209 6.419 1.00 95.62 99 MET A O 1
ATOM 757 N N . ARG A 1 100 ? 11.994 4.074 5.244 1.00 95.69 100 ARG A N 1
ATOM 758 C CA . ARG A 1 100 ? 12.627 4.979 6.217 1.00 95.69 100 ARG A CA 1
ATOM 759 C C . ARG A 1 100 ? 11.845 5.008 7.521 1.00 95.69 100 ARG A C 1
ATOM 761 O O . ARG A 1 100 ? 10.615 4.996 7.514 1.00 95.69 100 ARG A O 1
ATOM 768 N N . PHE A 1 101 ? 12.544 5.104 8.648 1.00 96.75 101 PHE A N 1
ATOM 769 C CA . PHE A 1 101 ? 11.892 5.273 9.943 1.00 96.75 101 PHE A CA 1
ATOM 770 C C . PHE A 1 101 ? 11.129 6.598 10.037 1.00 96.75 101 PHE A C 1
ATOM 772 O O . PHE A 1 101 ? 9.959 6.602 10.431 1.00 96.75 101 PHE A O 1
ATOM 779 N N . GLU A 1 102 ? 11.773 7.678 9.602 1.00 95.75 102 GLU A N 1
ATOM 780 C CA . GLU A 1 102 ? 11.253 9.041 9.583 1.00 95.75 102 GLU A CA 1
ATOM 781 C C . GLU A 1 102 ? 11.784 9.774 8.345 1.00 95.75 102 GLU A C 1
ATOM 783 O O . GLU A 1 102 ? 12.932 9.579 7.935 1.00 95.75 102 GLU A O 1
ATOM 788 N N . TYR A 1 103 ? 10.965 10.644 7.757 1.00 92.25 103 TYR A N 1
ATOM 789 C CA . TYR A 1 103 ? 11.410 11.577 6.731 1.00 92.25 103 TYR A CA 1
ATOM 790 C C . TYR A 1 103 ? 10.750 12.940 6.940 1.00 92.25 103 TYR A C 1
ATOM 792 O O . TYR A 1 103 ? 9.552 13.022 7.206 1.00 92.25 103 TYR A O 1
ATOM 800 N N . GLU A 1 104 ? 11.554 14.004 6.869 1.00 91.50 104 GLU A N 1
ATOM 801 C CA . GLU A 1 104 ? 11.123 15.391 7.116 1.00 91.50 104 GLU A CA 1
ATOM 802 C C . GLU A 1 104 ? 10.365 15.575 8.449 1.00 91.50 104 GLU A C 1
ATOM 804 O O . GLU A 1 104 ? 9.399 16.328 8.533 1.00 91.50 104 GLU A O 1
ATOM 809 N N . GLY A 1 105 ? 10.800 14.880 9.508 1.00 91.31 105 GLY A N 1
ATOM 810 C CA . GLY A 1 105 ? 10.190 14.986 10.837 1.00 91.31 105 GLY A CA 1
ATOM 811 C C . GLY A 1 105 ? 8.889 14.198 11.011 1.00 91.31 105 GLY A C 1
ATOM 812 O O . GLY A 1 105 ? 8.206 14.383 12.015 1.00 91.31 105 GLY A O 1
ATOM 813 N N . SER A 1 106 ? 8.509 13.352 10.045 1.00 89.44 106 SER A N 1
ATOM 814 C CA . SER A 1 106 ? 7.261 12.587 10.089 1.00 89.44 106 SER A CA 1
ATOM 815 C C . SER A 1 106 ? 7.463 11.100 9.811 1.00 89.44 106 SER A C 1
ATOM 817 O O . SER A 1 106 ? 8.097 10.693 8.837 1.00 89.44 106 SER A O 1
ATOM 819 N N . HIS A 1 107 ? 6.837 10.274 10.650 1.00 92.12 107 HIS A N 1
ATOM 820 C CA . HIS A 1 107 ? 6.713 8.825 10.466 1.00 92.12 107 HIS A CA 1
ATOM 821 C C . HIS A 1 107 ? 5.610 8.449 9.460 1.00 92.12 107 HIS A C 1
ATOM 823 O O . HIS A 1 107 ? 5.534 7.303 9.014 1.00 92.12 107 HIS A O 1
ATOM 829 N N . HIS A 1 108 ? 4.742 9.399 9.114 1.00 87.50 108 HIS A N 1
ATOM 830 C CA . HIS A 1 108 ? 3.627 9.213 8.183 1.00 87.50 108 HIS A CA 1
ATOM 831 C C . HIS A 1 108 ? 3.900 9.846 6.815 1.00 87.50 108 HIS A C 1
ATOM 833 O O . HIS A 1 108 ? 2.983 10.050 6.024 1.00 87.50 108 HIS A O 1
ATOM 839 N N . ASN A 1 109 ? 5.165 10.162 6.539 1.00 88.44 109 ASN A N 1
ATOM 840 C CA . ASN A 1 109 ? 5.614 10.580 5.224 1.00 88.44 109 ASN A CA 1
ATOM 841 C C . ASN A 1 109 ? 5.547 9.403 4.226 1.00 88.44 109 ASN A C 1
ATOM 843 O O . ASN A 1 109 ? 5.683 8.242 4.620 1.00 88.44 109 ASN A O 1
ATOM 847 N N . HIS A 1 110 ? 5.374 9.689 2.934 1.00 84.81 110 HIS A N 1
ATOM 848 C CA . HIS A 1 110 ? 5.331 8.675 1.877 1.00 84.81 110 HIS A CA 1
ATOM 849 C C . HIS A 1 110 ? 6.563 7.774 1.846 1.00 84.81 110 HIS A C 1
ATOM 851 O O . HIS A 1 110 ? 6.420 6.565 1.711 1.00 84.81 110 HIS A O 1
ATOM 857 N N . ALA A 1 111 ? 7.749 8.324 2.117 1.00 89.62 111 ALA A N 1
ATOM 858 C CA . ALA A 1 111 ? 8.997 7.561 2.162 1.00 89.62 111 ALA A CA 1
ATOM 859 C C . ALA A 1 111 ? 9.110 6.597 3.369 1.00 89.62 111 ALA A C 1
ATOM 861 O O . ALA A 1 111 ? 10.141 5.942 3.543 1.00 89.62 111 ALA A O 1
ATOM 862 N N . CYS A 1 112 ? 8.088 6.539 4.228 1.00 92.75 112 CYS A N 1
ATOM 863 C CA . CYS A 1 112 ? 8.052 5.740 5.455 1.00 92.75 112 CYS A CA 1
ATOM 864 C C . CYS A 1 112 ? 6.925 4.695 5.470 1.00 92.75 112 CYS A C 1
ATOM 866 O O . CYS A 1 112 ? 6.774 3.966 6.450 1.00 92.75 112 CYS A O 1
ATOM 868 N N . VAL A 1 113 ? 6.097 4.626 4.427 1.00 91.12 113 VAL A N 1
ATOM 869 C CA . VAL A 1 113 ? 4.860 3.831 4.422 1.00 91.12 113 VAL A CA 1
ATOM 870 C C . VAL A 1 113 ? 5.125 2.347 4.654 1.00 91.12 113 VAL A C 1
ATOM 872 O O . VAL A 1 113 ? 4.500 1.726 5.515 1.00 91.12 113 VAL A O 1
ATOM 875 N N . MET A 1 114 ? 6.101 1.775 3.955 1.00 93.81 114 MET A N 1
ATOM 876 C CA . MET A 1 114 ? 6.418 0.355 4.089 1.00 93.81 114 MET A CA 1
ATOM 877 C C . MET A 1 114 ? 7.128 0.037 5.393 1.00 93.81 114 MET A C 1
ATOM 879 O O . MET A 1 114 ? 6.985 -1.068 5.914 1.00 93.81 114 MET A O 1
ATOM 883 N N . ARG A 1 115 ? 7.798 1.019 6.004 1.00 95.75 115 ARG A N 1
ATOM 884 C CA . ARG A 1 115 ? 8.275 0.862 7.378 1.00 95.75 115 ARG A CA 1
ATOM 885 C C . ARG A 1 115 ? 7.120 0.635 8.351 1.00 95.75 115 ARG A C 1
ATOM 887 O O . ARG A 1 115 ? 7.224 -0.245 9.203 1.00 95.75 115 ARG A O 1
ATOM 894 N N . ARG A 1 116 ? 6.020 1.382 8.207 1.00 94.25 116 ARG A N 1
ATOM 895 C CA . ARG A 1 116 ? 4.819 1.202 9.039 1.00 94.25 116 ARG A CA 1
ATOM 896 C C . ARG A 1 116 ? 4.185 -0.169 8.808 1.00 94.25 116 ARG A C 1
ATOM 898 O O . ARG A 1 116 ? 3.796 -0.818 9.771 1.00 94.25 116 ARG A O 1
ATOM 905 N N . VAL A 1 117 ? 4.142 -0.641 7.560 1.00 92.69 117 VAL A N 1
ATOM 906 C CA . VAL A 1 117 ? 3.648 -1.988 7.217 1.00 92.69 117 VAL A CA 1
ATOM 907 C C . VAL A 1 117 ? 4.505 -3.088 7.855 1.00 92.69 117 VAL A C 1
ATOM 909 O O . VAL A 1 117 ? 3.965 -4.008 8.468 1.00 92.69 117 VAL A O 1
ATOM 912 N N . LEU A 1 118 ? 5.834 -2.979 7.785 1.00 94.06 118 LEU A N 1
ATOM 913 C CA . LEU A 1 118 ? 6.746 -3.932 8.429 1.00 94.06 118 LEU A CA 1
ATOM 914 C C . LEU A 1 118 ? 6.571 -3.948 9.954 1.00 94.06 118 LEU A C 1
ATOM 916 O O . LEU A 1 118 ? 6.572 -5.012 10.570 1.00 94.06 118 LEU A O 1
ATOM 920 N N . GLU A 1 119 ? 6.364 -2.783 10.571 1.00 94.94 119 GLU A N 1
ATOM 921 C CA . GLU A 1 119 ? 6.088 -2.654 12.009 1.00 94.94 119 GLU A CA 1
ATOM 922 C C . GLU A 1 119 ? 4.749 -3.296 12.425 1.00 94.94 119 GLU A C 1
ATOM 924 O O . GLU A 1 119 ? 4.594 -3.685 13.583 1.00 94.94 119 GLU A O 1
ATOM 929 N N . MET A 1 120 ? 3.806 -3.494 11.493 1.00 92.69 120 MET A N 1
ATOM 930 C CA . MET A 1 120 ? 2.587 -4.281 11.737 1.00 92.69 120 MET A CA 1
ATOM 931 C C . MET A 1 120 ? 2.838 -5.797 11.791 1.00 92.69 120 MET A C 1
ATOM 933 O O . MET A 1 120 ? 1.923 -6.541 12.152 1.00 92.69 120 MET A O 1
ATOM 937 N N . GLY A 1 121 ? 4.048 -6.256 11.451 1.00 92.00 121 GLY A N 1
ATOM 938 C CA . GLY A 1 121 ? 4.423 -7.671 11.431 1.00 92.00 121 GLY A CA 1
ATOM 939 C C . GLY A 1 121 ? 3.919 -8.432 10.204 1.00 92.00 121 GLY A C 1
ATOM 940 O O . GLY A 1 121 ? 3.786 -9.652 10.260 1.00 92.00 121 GLY A O 1
ATOM 941 N N . LEU A 1 122 ? 3.602 -7.728 9.113 1.00 89.12 122 LEU A N 1
ATOM 942 C CA . LEU A 1 122 ? 3.081 -8.336 7.891 1.00 89.12 122 LEU A CA 1
ATOM 943 C C . LEU A 1 122 ? 4.219 -8.762 6.948 1.00 89.12 122 LEU A C 1
ATOM 945 O O . LEU A 1 122 ? 5.126 -7.961 6.688 1.00 89.12 122 LEU A O 1
ATOM 949 N N . PRO A 1 123 ? 4.163 -9.982 6.374 1.00 89.81 123 PRO A N 1
ATOM 950 C CA . PRO A 1 123 ? 5.011 -10.353 5.250 1.00 89.81 123 PRO A CA 1
ATOM 951 C C . PRO A 1 123 ? 4.907 -9.308 4.142 1.00 89.81 123 PRO A C 1
ATOM 953 O O . PRO A 1 123 ? 3.810 -8.898 3.759 1.00 89.81 123 PRO A O 1
ATOM 956 N N . THR A 1 124 ? 6.055 -8.865 3.641 1.00 89.50 124 THR A N 1
ATOM 957 C CA . THR A 1 124 ? 6.137 -7.783 2.662 1.00 89.50 124 THR A CA 1
ATOM 958 C C . THR A 1 124 ? 7.076 -8.181 1.535 1.00 89.50 124 THR A C 1
ATOM 960 O O . THR A 1 124 ? 8.174 -8.673 1.796 1.00 89.50 124 THR A O 1
ATOM 963 N N . LEU A 1 125 ? 6.650 -7.949 0.294 1.00 92.69 125 LEU A N 1
ATOM 964 C CA . LEU A 1 125 ? 7.439 -8.184 -0.910 1.00 92.69 125 LEU A CA 1
ATOM 965 C C . LEU A 1 125 ? 7.503 -6.904 -1.758 1.00 92.69 125 LEU A C 1
ATOM 967 O O . LEU A 1 125 ? 6.562 -6.614 -2.500 1.00 92.69 125 LEU A O 1
ATOM 971 N N . PRO A 1 126 ? 8.600 -6.139 -1.667 1.00 92.00 126 PRO A N 1
ATOM 972 C CA . PRO A 1 126 ? 8.891 -5.043 -2.579 1.00 92.00 126 PRO A CA 1
ATOM 973 C C . PRO A 1 126 ? 9.326 -5.551 -3.960 1.00 92.00 126 PRO A C 1
ATOM 975 O O . PRO A 1 126 ? 10.185 -6.430 -4.074 1.00 92.00 126 PRO A O 1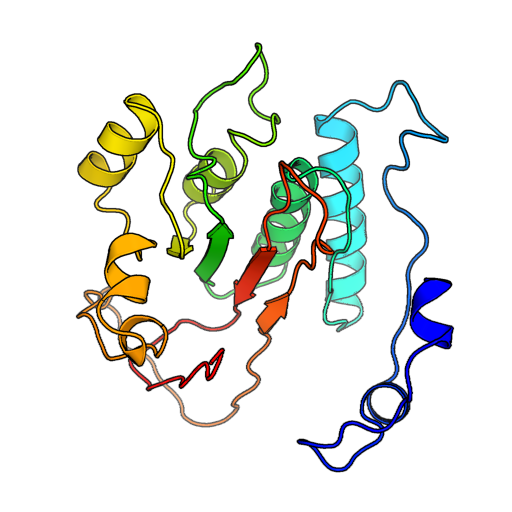
ATOM 978 N N . VAL A 1 127 ? 8.751 -4.977 -5.013 1.00 89.44 127 VAL A N 1
ATOM 979 C CA . VAL A 1 127 ? 8.927 -5.364 -6.416 1.00 89.44 127 VAL A CA 1
ATOM 980 C C . VAL A 1 127 ? 9.202 -4.129 -7.266 1.00 89.44 127 VAL A C 1
ATOM 982 O O . VAL A 1 127 ? 8.473 -3.144 -7.196 1.00 89.44 127 VAL A O 1
ATOM 985 N N . GLY A 1 128 ? 10.243 -4.194 -8.099 1.00 87.06 128 GLY A N 1
ATOM 986 C CA . GLY A 1 128 ? 10.653 -3.082 -8.964 1.00 87.06 128 GLY A CA 1
ATOM 987 C C . GLY A 1 128 ? 11.590 -2.079 -8.287 1.00 87.06 128 GLY A C 1
ATOM 988 O O . GLY A 1 128 ? 11.842 -1.001 -8.830 1.00 87.06 128 GLY A O 1
ATOM 989 N N . ILE A 1 129 ? 12.147 -2.437 -7.125 1.00 92.12 129 ILE A N 1
ATOM 990 C CA . ILE A 1 129 ? 12.971 -1.531 -6.325 1.00 92.12 129 ILE A CA 1
ATOM 991 C C . ILE A 1 129 ? 14.287 -1.233 -7.044 1.00 92.12 129 ILE A C 1
ATOM 993 O O . ILE A 1 129 ? 15.018 -2.137 -7.464 1.00 92.12 129 ILE A O 1
ATOM 997 N N . ARG A 1 130 ? 14.608 0.057 -7.152 1.00 93.31 130 ARG A N 1
ATOM 998 C CA . ARG A 1 130 ? 15.853 0.579 -7.742 1.00 93.31 130 ARG A CA 1
ATOM 999 C C . ARG A 1 130 ? 16.433 1.793 -7.022 1.00 93.31 130 ARG A C 1
ATOM 1001 O O . ARG A 1 130 ? 17.557 2.181 -7.330 1.00 93.31 130 ARG A O 1
ATOM 1008 N N . ALA A 1 131 ? 15.711 2.373 -6.067 1.00 93.00 131 ALA A N 1
ATOM 1009 C CA . ALA A 1 131 ? 16.151 3.532 -5.302 1.00 93.00 131 ALA A CA 1
ATOM 1010 C C . ALA A 1 131 ? 15.893 3.324 -3.803 1.00 93.00 131 ALA A C 1
ATOM 1012 O O . ALA A 1 131 ? 14.758 3.328 -3.350 1.00 93.00 131 ALA A O 1
ATOM 1013 N N . ILE A 1 132 ? 16.957 3.165 -3.020 1.00 96.62 132 ILE A N 1
ATOM 1014 C CA . ILE A 1 132 ? 16.880 3.052 -1.557 1.00 96.62 132 ILE A CA 1
ATOM 1015 C C . ILE A 1 132 ? 17.983 3.885 -0.912 1.00 96.62 132 ILE A C 1
ATOM 1017 O O . ILE A 1 132 ? 19.053 4.075 -1.497 1.00 96.62 132 ILE A O 1
ATOM 1021 N N . CYS A 1 133 ? 17.739 4.382 0.298 1.00 95.88 133 CYS A N 1
ATOM 1022 C CA . CYS A 1 133 ? 18.772 4.987 1.124 1.00 95.88 133 CYS A CA 1
ATOM 1023 C C . CYS A 1 133 ? 19.538 3.922 1.929 1.00 95.88 133 CYS A C 1
ATOM 1025 O O . CYS A 1 133 ? 19.194 2.739 1.955 1.00 95.88 133 CYS A O 1
ATOM 1027 N N . ARG A 1 134 ? 20.612 4.35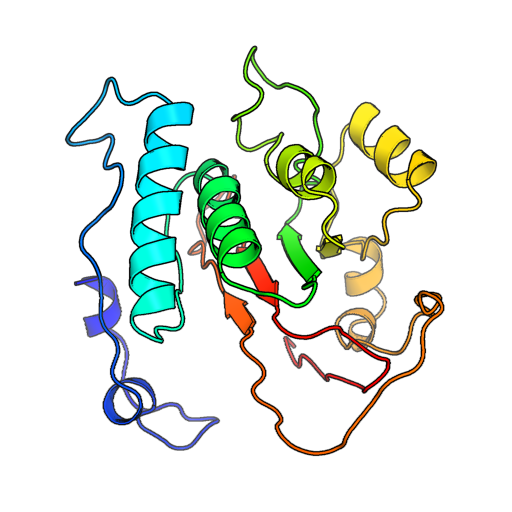3 2.600 1.00 97.88 134 ARG A N 1
ATOM 1028 C CA . ARG A 1 134 ? 21.462 3.467 3.404 1.00 97.88 134 ARG A CA 1
ATOM 1029 C C . ARG A 1 134 ? 20.692 2.767 4.527 1.00 97.88 134 ARG A C 1
ATOM 1031 O O . ARG A 1 134 ? 20.888 1.576 4.727 1.00 97.88 134 ARG A O 1
ATOM 1038 N N . GLU A 1 135 ? 19.829 3.495 5.231 1.00 97.75 135 GLU A N 1
ATOM 1039 C CA . GLU A 1 135 ? 19.006 2.945 6.316 1.00 97.75 135 GLU A CA 1
ATOM 1040 C C . GLU A 1 135 ? 18.109 1.810 5.811 1.00 97.75 135 GLU A C 1
ATOM 1042 O O . GLU A 1 135 ? 18.042 0.745 6.420 1.00 97.75 135 GLU A O 1
ATOM 1047 N N . GLU A 1 136 ? 17.465 2.013 4.662 1.00 97.56 136 GLU A N 1
ATOM 1048 C CA . GLU A 1 136 ? 16.605 1.014 4.032 1.00 97.56 136 GLU A CA 1
ATOM 1049 C C . GLU A 1 136 ? 17.414 -0.221 3.613 1.00 97.56 136 GLU A C 1
ATOM 1051 O O . GLU A 1 136 ? 17.000 -1.345 3.881 1.00 97.56 136 GLU A O 1
ATOM 1056 N N . ALA A 1 137 ? 18.606 -0.036 3.031 1.00 98.00 137 ALA A N 1
ATOM 1057 C CA . ALA A 1 137 ? 19.495 -1.145 2.675 1.00 98.00 137 ALA A CA 1
ATOM 1058 C C . ALA A 1 137 ? 19.927 -1.968 3.903 1.00 98.00 137 ALA A C 1
ATOM 1060 O O . ALA A 1 137 ? 19.915 -3.200 3.867 1.00 98.00 137 ALA A O 1
ATOM 1061 N N . GLU A 1 138 ? 20.284 -1.293 4.998 1.00 98.38 138 GLU A N 1
ATOM 1062 C CA . GLU A 1 138 ? 20.638 -1.933 6.268 1.00 98.38 138 GLU A CA 1
ATOM 1063 C C . GLU A 1 138 ? 19.437 -2.671 6.876 1.00 98.38 138 GLU A C 1
ATOM 1065 O O . GLU A 1 138 ? 19.599 -3.783 7.380 1.00 98.38 138 GLU A O 1
ATOM 1070 N N . LEU A 1 139 ? 18.228 -2.105 6.788 1.00 97.88 139 LEU A N 1
ATOM 1071 C CA . LEU A 1 139 ? 16.994 -2.744 7.242 1.00 97.88 139 LEU A CA 1
ATOM 1072 C C . LEU A 1 139 ? 16.682 -4.015 6.448 1.00 97.88 139 LEU A C 1
ATOM 1074 O O . LEU A 1 139 ? 16.458 -5.061 7.059 1.00 97.88 139 LEU A O 1
ATOM 1078 N N . ILE A 1 140 ? 16.710 -3.931 5.114 1.00 97.12 140 ILE A N 1
ATOM 1079 C CA . ILE A 1 140 ? 16.483 -5.062 4.203 1.00 97.12 140 ILE A CA 1
ATOM 1080 C C . ILE A 1 140 ? 17.448 -6.198 4.541 1.00 97.12 140 ILE A C 1
ATOM 1082 O O . ILE A 1 140 ? 17.021 -7.335 4.732 1.00 97.12 140 ILE A O 1
ATOM 1086 N N . ALA A 1 141 ? 18.740 -5.890 4.689 1.00 96.62 141 ALA A N 1
ATOM 1087 C CA . ALA A 1 141 ? 19.747 -6.882 5.047 1.00 96.62 141 ALA A CA 1
ATOM 1088 C C . ALA A 1 141 ? 19.536 -7.439 6.464 1.00 96.62 141 ALA A C 1
ATOM 1090 O O . ALA A 1 141 ? 19.643 -8.641 6.681 1.00 96.62 141 ALA A O 1
ATOM 1091 N N . LYS A 1 142 ? 19.212 -6.597 7.447 1.00 97.31 142 LYS A N 1
ATOM 1092 C CA . LYS A 1 142 ? 19.024 -7.030 8.838 1.00 97.31 142 LYS A CA 1
ATOM 1093 C C . LYS A 1 142 ? 17.815 -7.948 9.007 1.00 97.31 142 LYS A C 1
ATOM 1095 O O . LYS A 1 142 ? 17.900 -8.924 9.746 1.00 97.31 142 LYS A O 1
ATOM 1100 N N . GLN A 1 143 ? 16.698 -7.615 8.368 1.00 95.38 143 GLN A N 1
ATOM 1101 C CA . GLN A 1 143 ? 15.445 -8.366 8.472 1.00 95.38 143 GLN A CA 1
ATOM 1102 C C . GLN A 1 143 ? 15.299 -9.448 7.395 1.00 95.38 143 GLN A C 1
ATOM 1104 O O . GLN A 1 143 ? 14.324 -10.188 7.429 1.00 95.38 143 GLN A O 1
ATOM 1109 N N . GLN A 1 144 ? 16.265 -9.559 6.474 1.00 94.50 144 GLN A N 1
ATOM 1110 C CA . GLN A 1 144 ? 16.220 -10.484 5.337 1.00 94.50 144 GLN A CA 1
ATOM 1111 C C . GLN A 1 144 ? 14.936 -10.299 4.511 1.00 94.50 144 GLN A C 1
ATOM 1113 O O . GLN A 1 144 ? 14.275 -11.265 4.134 1.00 94.50 144 GLN A O 1
ATOM 1118 N N . ILE A 1 145 ? 14.572 -9.038 4.253 1.00 92.75 145 ILE A N 1
ATOM 1119 C CA . ILE A 1 145 ? 13.368 -8.708 3.485 1.00 92.75 145 ILE A CA 1
ATOM 1120 C C . ILE A 1 145 ? 13.590 -9.167 2.036 1.00 92.75 145 ILE A C 1
ATOM 1122 O O . ILE A 1 145 ? 14.574 -8.755 1.413 1.00 92.75 145 ILE A O 1
ATOM 1126 N N . PRO A 1 146 ? 12.705 -10.008 1.484 1.00 92.25 146 PRO A N 1
ATOM 1127 C CA . PRO A 1 146 ? 12.789 -10.438 0.097 1.00 92.25 146 PRO A CA 1
ATOM 1128 C C . PRO A 1 146 ? 12.462 -9.253 -0.813 1.00 92.25 146 PRO A C 1
ATOM 1130 O O . PRO A 1 146 ? 11.429 -8.621 -0.639 1.00 92.25 146 PRO A O 1
ATOM 1133 N N . VAL A 1 147 ? 13.328 -8.949 -1.782 1.00 91.06 147 VAL A N 1
ATOM 1134 C CA . VAL A 1 147 ? 13.146 -7.824 -2.713 1.00 91.06 147 VAL A CA 1
ATOM 1135 C C . VAL A 1 147 ? 13.363 -8.304 -4.141 1.00 91.06 147 VAL A C 1
ATOM 1137 O O . VAL A 1 147 ? 14.408 -8.884 -4.442 1.00 91.06 147 VAL A O 1
ATOM 1140 N N . ILE A 1 148 ? 12.407 -8.016 -5.025 1.00 90.06 148 ILE A N 1
ATOM 1141 C CA . ILE A 1 148 ? 12.575 -8.181 -6.471 1.00 90.06 148 ILE A CA 1
ATOM 1142 C C . ILE A 1 148 ? 13.088 -6.857 -7.033 1.00 90.06 148 ILE A C 1
ATOM 1144 O O . ILE A 1 148 ? 12.356 -5.867 -7.123 1.00 90.06 148 ILE A O 1
ATOM 1148 N N . TRP A 1 149 ? 14.368 -6.826 -7.395 1.00 88.88 149 TRP A N 1
ATOM 1149 C CA . TRP A 1 149 ? 15.002 -5.616 -7.904 1.00 88.88 149 TRP A CA 1
ATOM 1150 C C . TRP A 1 149 ? 14.633 -5.367 -9.365 1.00 88.88 149 TRP A C 1
ATOM 1152 O O . TRP A 1 149 ? 14.614 -6.284 -10.184 1.00 88.88 149 TRP A O 1
ATOM 1162 N N . ASP A 1 150 ? 14.457 -4.096 -9.721 1.00 89.06 150 ASP A N 1
ATOM 1163 C CA . ASP A 1 150 ? 14.211 -3.648 -11.101 1.00 89.06 150 ASP A CA 1
ATOM 1164 C C . ASP A 1 150 ? 15.251 -4.194 -12.094 1.00 89.06 150 ASP A C 1
ATOM 1166 O O . ASP A 1 150 ? 14.921 -4.702 -13.163 1.00 89.06 150 ASP A O 1
ATOM 1170 N N . ARG A 1 151 ? 16.530 -4.168 -11.693 1.00 86.88 151 ARG A N 1
ATOM 1171 C CA . ARG A 1 151 ? 17.654 -4.674 -12.498 1.00 86.88 151 ARG A CA 1
ATOM 1172 C C . ARG A 1 151 ? 17.564 -6.170 -12.797 1.00 86.88 151 ARG A C 1
ATOM 1174 O O . ARG A 1 151 ? 18.168 -6.611 -13.770 1.00 86.88 151 ARG A O 1
ATOM 1181 N N . ASP A 1 152 ? 16.886 -6.930 -11.943 1.00 87.19 152 ASP A N 1
ATOM 1182 C CA . ASP A 1 152 ? 16.752 -8.373 -12.092 1.00 87.19 152 ASP A CA 1
ATOM 1183 C C . ASP A 1 152 ? 15.595 -8.656 -13.063 1.00 87.19 152 ASP A C 1
ATOM 1185 O O . ASP A 1 152 ? 15.794 -9.377 -14.038 1.00 87.19 152 ASP A O 1
ATOM 1189 N N . ILE A 1 153 ? 14.466 -7.947 -12.916 1.00 82.31 153 ILE A N 1
ATOM 1190 C CA . ILE A 1 153 ? 13.339 -7.960 -13.871 1.00 82.31 153 ILE A CA 1
ATOM 1191 C C . ILE A 1 153 ? 13.803 -7.595 -15.289 1.00 82.31 153 ILE A C 1
ATOM 1193 O O . ILE A 1 153 ? 13.442 -8.253 -16.260 1.00 82.31 153 ILE A O 1
ATOM 1197 N N . ALA A 1 154 ? 14.641 -6.563 -15.423 1.00 78.19 154 ALA A N 1
ATOM 1198 C CA . ALA A 1 154 ? 15.143 -6.116 -16.723 1.00 78.19 154 ALA A CA 1
ATOM 1199 C C . ALA A 1 154 ? 16.046 -7.148 -17.427 1.00 78.19 154 ALA A C 1
ATOM 1201 O O . ALA A 1 154 ? 16.242 -7.068 -18.640 1.00 78.19 154 ALA A O 1
ATOM 1202 N N . ARG A 1 155 ? 16.643 -8.084 -16.678 1.00 79.25 155 ARG A N 1
ATOM 1203 C CA . ARG A 1 155 ? 17.559 -9.109 -17.206 1.00 79.25 155 ARG A CA 1
ATOM 1204 C C . ARG A 1 155 ? 16.855 -10.414 -17.531 1.00 79.25 155 ARG A C 1
ATOM 1206 O O . ARG A 1 155 ? 17.282 -11.105 -18.451 1.00 79.25 155 ARG A O 1
ATOM 1213 N N . ASP A 1 156 ? 15.812 -10.741 -16.785 1.00 78.88 156 ASP A N 1
ATOM 1214 C CA . ASP A 1 156 ? 14.990 -11.917 -17.014 1.00 78.88 156 ASP A CA 1
ATOM 1215 C C . ASP A 1 156 ? 13.534 -11.572 -16.683 1.00 78.88 156 ASP A C 1
ATOM 1217 O O . ASP A 1 156 ? 13.137 -11.477 -15.523 1.00 78.88 156 ASP A O 1
ATOM 1221 N N . ALA A 1 157 ? 12.735 -11.371 -17.733 1.00 62.94 157 ALA A N 1
ATOM 1222 C CA . ALA A 1 157 ? 11.321 -11.029 -17.604 1.00 62.94 157 ALA A CA 1
ATOM 1223 C C . ALA A 1 157 ? 10.515 -12.136 -16.896 1.00 62.94 157 ALA A C 1
ATOM 1225 O O . ALA A 1 157 ? 9.469 -11.860 -16.309 1.00 62.94 157 ALA A O 1
ATOM 1226 N N . GLU A 1 158 ? 11.017 -13.376 -16.872 1.00 62.31 158 GLU A N 1
ATOM 1227 C CA . GLU A 1 158 ? 10.393 -14.474 -16.132 1.00 62.31 158 GLU A CA 1
ATOM 1228 C C . GLU A 1 158 ? 10.590 -14.349 -14.614 1.00 62.31 158 GLU A C 1
ATOM 1230 O O . GLU A 1 158 ? 9.925 -15.076 -13.886 1.00 62.31 158 GLU A O 1
ATOM 1235 N N . LEU A 1 159 ? 11.430 -13.429 -14.111 1.00 58.88 159 LEU A N 1
ATOM 1236 C CA . LEU A 1 159 ? 11.502 -13.093 -12.678 1.00 58.88 159 LEU A CA 1
ATOM 1237 C C . LEU A 1 159 ? 10.282 -12.296 -12.196 1.00 58.88 159 LEU A C 1
ATOM 1239 O O . LEU A 1 159 ? 9.985 -12.314 -11.003 1.00 58.88 159 LEU A O 1
ATOM 1243 N N . CYS A 1 160 ? 9.570 -11.613 -13.103 1.00 49.72 160 CYS A N 1
ATOM 1244 C CA . CYS A 1 160 ? 8.264 -11.018 -12.798 1.00 49.72 160 CYS A CA 1
ATOM 1245 C C . CYS A 1 160 ? 7.175 -12.089 -12.662 1.00 49.72 160 CYS A C 1
ATOM 1247 O O . CYS A 1 160 ? 6.232 -11.930 -11.886 1.00 49.72 160 CYS A O 1
ATOM 1249 N N . CYS A 1 161 ? 7.306 -13.200 -13.392 1.00 43.25 161 CYS A N 1
ATOM 1250 C CA . CYS A 1 161 ? 6.499 -14.379 -13.128 1.00 43.25 161 CYS A CA 1
ATOM 1251 C C . CYS A 1 161 ? 7.011 -14.987 -11.820 1.00 43.25 161 CYS A C 1
ATOM 1253 O O . CYS A 1 161 ? 8.204 -15.224 -11.684 1.00 43.25 161 CYS A O 1
ATOM 1255 N N . PHE A 1 162 ? 6.144 -15.247 -10.840 1.00 50.66 162 PHE A N 1
ATOM 1256 C CA . PHE A 1 162 ? 6.533 -15.874 -9.572 1.00 50.66 162 PHE A CA 1
ATOM 1257 C C . PHE A 1 162 ? 7.046 -17.319 -9.788 1.00 50.66 162 PHE A C 1
ATOM 1259 O O . PHE A 1 162 ? 6.387 -18.297 -9.439 1.00 50.66 162 PHE A O 1
ATOM 1266 N N . ARG A 1 163 ? 8.237 -17.495 -10.373 1.00 37.03 163 ARG A N 1
ATOM 1267 C CA . ARG A 1 163 ? 8.993 -18.744 -10.349 1.00 37.03 163 ARG A CA 1
ATOM 1268 C C . ARG A 1 163 ? 9.653 -18.822 -8.992 1.00 37.03 163 ARG A C 1
ATOM 1270 O O . ARG A 1 163 ? 10.669 -18.167 -8.768 1.00 37.03 163 ARG A O 1
ATOM 1277 N N . GLN A 1 164 ? 9.027 -19.609 -8.115 1.00 37.69 164 GLN A N 1
ATOM 1278 C CA . GLN A 1 164 ? 9.611 -20.272 -6.945 1.00 37.69 164 GLN A CA 1
ATOM 1279 C C . GLN A 1 164 ? 11.052 -19.832 -6.648 1.00 37.69 164 GLN A C 1
ATOM 1281 O O . GLN A 1 164 ? 12.013 -20.542 -6.938 1.00 37.69 164 GLN A O 1
ATOM 1286 N N . HIS A 1 165 ? 11.217 -18.652 -6.061 1.00 33.38 165 HIS A N 1
ATOM 1287 C CA . HIS A 1 165 ? 12.366 -18.440 -5.202 1.00 33.38 165 HIS A CA 1
ATOM 1288 C C . HIS A 1 165 ? 11.928 -19.014 -3.867 1.00 33.38 165 HIS A C 1
ATOM 1290 O O . HIS A 1 165 ? 10.833 -18.704 -3.411 1.00 33.38 165 HIS A O 1
ATOM 1296 N N . ASN A 1 166 ? 12.709 -19.943 -3.322 1.00 31.38 166 ASN A N 1
ATOM 1297 C CA . ASN A 1 166 ? 12.421 -20.661 -2.084 1.00 31.38 166 ASN A CA 1
ATOM 1298 C C . ASN A 1 166 ? 12.184 -19.682 -0.919 1.00 31.38 166 ASN A C 1
ATOM 1300 O O . ASN A 1 166 ? 13.095 -19.405 -0.142 1.00 31.38 166 ASN A O 1
ATOM 1304 N N . PHE A 1 167 ? 10.964 -19.164 -0.789 1.00 39.25 167 PHE A N 1
ATOM 1305 C CA . PHE A 1 167 ? 10.479 -18.574 0.444 1.00 39.25 167 PHE A CA 1
ATOM 1306 C C . PHE A 1 167 ? 10.434 -19.725 1.443 1.00 39.25 167 PHE A C 1
ATOM 1308 O O . PHE A 1 167 ? 9.720 -20.704 1.233 1.00 39.25 167 PHE A O 1
ATOM 1315 N N . GLN A 1 168 ? 11.285 -19.670 2.468 1.00 26.91 168 GLN A N 1
ATOM 1316 C CA . GLN A 1 168 ? 11.252 -20.658 3.538 1.00 26.91 168 GLN A CA 1
ATOM 1317 C C . GLN A 1 168 ? 9.848 -20.651 4.147 1.00 26.91 168 GLN A C 1
ATOM 1319 O O . GLN A 1 168 ? 9.397 -19.628 4.659 1.00 26.91 168 GLN A O 1
ATOM 1324 N N . GLU A 1 169 ? 9.167 -21.792 4.053 1.00 30.50 169 GLU A N 1
ATOM 1325 C CA . GLU A 1 169 ? 7.891 -22.049 4.716 1.00 30.50 169 GLU A CA 1
ATOM 1326 C C . GLU A 1 169 ? 8.003 -21.675 6.208 1.00 30.50 169 GLU A C 1
ATOM 1328 O O . GLU A 1 169 ? 8.925 -22.153 6.884 1.00 30.50 169 GLU A O 1
ATOM 1333 N N . PRO A 1 170 ? 7.093 -20.860 6.771 1.00 28.58 170 PRO A N 1
ATOM 1334 C CA . PRO A 1 170 ? 6.930 -20.825 8.214 1.00 28.58 170 PRO A CA 1
ATOM 1335 C C . PRO A 1 170 ? 6.415 -22.199 8.685 1.00 28.58 170 PRO A C 1
ATOM 1337 O O . PRO A 1 170 ? 5.606 -22.833 8.005 1.00 28.58 170 PRO A O 1
ATOM 1340 N N . PRO A 1 171 ? 6.865 -22.704 9.844 1.00 26.05 171 PRO A N 1
ATOM 1341 C CA . PRO A 1 171 ? 6.556 -24.061 10.255 1.00 26.05 171 PRO A CA 1
ATOM 1342 C C . PRO A 1 171 ? 5.152 -24.116 10.856 1.00 26.05 171 PRO A C 1
ATOM 1344 O O . PRO A 1 171 ? 5.011 -23.923 12.058 1.00 26.05 171 PRO A O 1
ATOM 1347 N N . THR A 1 172 ? 4.104 -24.394 10.075 1.00 29.64 172 THR A N 1
ATOM 1348 C CA . THR A 1 172 ? 2.937 -25.149 10.578 1.00 29.64 172 THR A CA 1
ATOM 1349 C C . THR A 1 172 ? 2.009 -25.625 9.463 1.00 29.64 172 THR A C 1
ATOM 1351 O O . THR A 1 172 ? 1.463 -24.857 8.682 1.00 29.64 172 THR A O 1
ATOM 1354 N N . SER A 1 173 ? 1.809 -26.939 9.448 1.00 29.86 173 SER A N 1
ATOM 1355 C CA . SER A 1 173 ? 0.779 -27.669 8.719 1.00 29.86 173 SER A CA 1
ATOM 1356 C C . SER A 1 173 ? -0.626 -27.199 9.099 1.00 29.86 173 SER A C 1
ATOM 1358 O O . SER A 1 173 ? -0.917 -27.200 10.290 1.00 29.86 173 SER A O 1
ATOM 1360 N N . ILE A 1 174 ? -1.476 -26.903 8.111 1.00 27.33 174 ILE A N 1
ATOM 1361 C CA . ILE A 1 174 ? -2.903 -27.278 7.986 1.00 27.33 174 ILE A CA 1
ATOM 1362 C C . ILE A 1 174 ? -3.363 -26.750 6.612 1.00 27.33 174 ILE A C 1
ATOM 1364 O O . ILE A 1 174 ? -3.439 -25.545 6.400 1.00 27.33 174 ILE A O 1
ATOM 1368 N N . THR A 1 175 ? -3.671 -27.639 5.666 1.00 24.66 175 THR A N 1
ATOM 1369 C CA . THR A 1 175 ? -4.401 -27.295 4.435 1.00 24.66 175 THR A CA 1
ATOM 1370 C C . THR A 1 175 ? -5.619 -28.203 4.302 1.00 24.66 175 THR A C 1
ATOM 1372 O O . THR A 1 175 ? -5.512 -29.428 4.346 1.00 24.66 175 THR A O 1
ATOM 1375 N N . SER A 1 176 ? -6.791 -27.597 4.130 1.00 22.48 176 SER A N 1
ATOM 1376 C CA . SER A 1 176 ? -7.983 -28.227 3.560 1.00 22.48 176 SER A CA 1
ATOM 1377 C C . SER A 1 176 ? -8.205 -27.659 2.147 1.00 22.48 176 SER A C 1
ATOM 1379 O O . SER A 1 176 ? -7.993 -26.464 1.931 1.00 22.48 176 SER A O 1
ATOM 1381 N N . PRO A 1 177 ? -8.571 -28.492 1.154 1.00 27.67 177 PRO A N 1
ATOM 1382 C CA . PRO A 1 177 ? -8.686 -28.063 -0.234 1.00 27.67 177 PRO A CA 1
ATOM 1383 C C . PRO A 1 177 ? -10.074 -27.489 -0.537 1.00 27.67 177 PRO A C 1
ATOM 1385 O O . PRO A 1 177 ? -11.087 -28.083 -0.174 1.00 27.67 177 PRO A O 1
ATOM 1388 N N . GLY A 1 178 ? -10.103 -26.389 -1.292 1.00 27.12 178 GLY A N 1
ATOM 1389 C CA . GLY A 1 178 ? -11.315 -25.862 -1.922 1.00 27.12 178 GLY A CA 1
ATOM 1390 C C . GLY A 1 178 ? -11.634 -24.435 -1.495 1.00 27.12 178 GLY A C 1
ATOM 1391 O O . GLY A 1 178 ? -12.094 -24.224 -0.385 1.00 27.12 178 GLY A O 1
ATOM 1392 N N . GLU A 1 179 ? -11.348 -23.498 -2.406 1.00 22.88 179 GLU A N 1
ATOM 1393 C CA . GLU A 1 179 ? -11.893 -22.137 -2.594 1.00 22.88 179 GLU A CA 1
ATOM 1394 C C . GLU A 1 179 ? -10.756 -21.181 -2.968 1.00 22.88 179 GLU A C 1
ATOM 1396 O O . GLU A 1 179 ? -10.024 -20.664 -2.123 1.00 22.88 179 GLU A O 1
ATOM 1401 N N . THR A 1 180 ? -10.580 -20.978 -4.275 1.00 25.36 180 THR A N 1
ATOM 1402 C CA . THR A 1 180 ? -9.650 -19.996 -4.837 1.00 25.36 180 THR A CA 1
ATOM 1403 C C . THR A 1 180 ? -10.400 -18.683 -5.037 1.00 25.36 180 THR A C 1
ATOM 1405 O O . THR A 1 180 ? -10.832 -18.364 -6.139 1.00 25.36 180 THR A O 1
ATOM 1408 N N . LEU A 1 181 ? -10.573 -17.923 -3.956 1.00 23.80 181 LEU A N 1
ATOM 1409 C CA . LEU A 1 181 ? -10.831 -16.487 -4.049 1.00 23.80 181 LEU A CA 1
ATOM 1410 C C . LEU A 1 181 ? -9.481 -15.786 -3.902 1.00 23.80 181 LEU A C 1
ATOM 1412 O O . LEU A 1 181 ? -8.942 -15.661 -2.804 1.00 23.80 181 LEU A O 1
ATOM 1416 N N . SER A 1 182 ? -8.890 -15.415 -5.037 1.00 30.75 182 SER A N 1
ATOM 1417 C CA . SER A 1 182 ? -7.700 -14.565 -5.086 1.00 30.75 182 SER A CA 1
ATOM 1418 C C . SER A 1 182 ? -8.154 -13.121 -4.890 1.00 30.75 182 SER A C 1
ATOM 1420 O O . SER A 1 182 ? -8.384 -12.426 -5.878 1.00 30.75 182 SER A O 1
ATOM 1422 N N . ASN A 1 183 ? -8.334 -12.649 -3.651 1.00 29.25 183 ASN A N 1
ATOM 1423 C CA . ASN A 1 183 ? -8.610 -11.220 -3.472 1.00 29.25 183 ASN A CA 1
ATOM 1424 C C . ASN A 1 183 ? -7.273 -10.479 -3.564 1.00 29.25 183 ASN A C 1
ATOM 1426 O O . ASN A 1 183 ? -6.498 -10.470 -2.613 1.00 29.25 183 ASN A O 1
ATOM 1430 N N . THR A 1 184 ? -6.973 -9.907 -4.724 1.00 32.31 184 THR A N 1
ATOM 1431 C CA . THR A 1 184 ? -5.714 -9.203 -5.000 1.00 32.31 184 THR A CA 1
ATOM 1432 C C . THR A 1 184 ? -5.968 -7.704 -5.011 1.00 32.31 184 THR A C 1
ATOM 1434 O O . THR A 1 184 ? -6.334 -7.181 -6.059 1.00 32.31 184 THR A O 1
ATOM 1437 N N . LEU A 1 185 ? -5.850 -6.995 -3.878 1.00 33.94 185 LEU A N 1
ATOM 1438 C CA . LEU A 1 185 ? -6.049 -5.536 -3.854 1.00 33.94 185 LEU A CA 1
ATOM 1439 C C . LEU A 1 185 ? -5.092 -4.870 -4.817 1.00 33.94 185 LEU A C 1
ATOM 1441 O O . LEU A 1 185 ? -3.904 -5.143 -4.774 1.00 33.94 185 LEU A O 1
ATOM 1445 N N . GLN A 1 186 ? -5.601 -3.902 -5.559 1.00 32.62 186 GLN A N 1
ATOM 1446 C CA . GLN A 1 186 ? -4.830 -2.996 -6.385 1.00 32.62 186 GLN A CA 1
ATOM 1447 C C . GLN A 1 186 ? -5.035 -1.580 -5.852 1.00 32.62 186 GLN A C 1
ATOM 1449 O O . GLN A 1 186 ? -6.167 -1.121 -5.749 1.00 32.62 186 GLN A O 1
ATOM 1454 N N . ALA A 1 187 ? -3.962 -0.888 -5.482 1.00 33.12 187 ALA A N 1
ATOM 1455 C CA . ALA A 1 187 ? -3.959 0.559 -5.335 1.00 33.12 187 ALA A CA 1
ATOM 1456 C C . ALA A 1 187 ? -3.343 1.129 -6.607 1.00 33.12 187 ALA A C 1
ATOM 1458 O O . ALA A 1 187 ? -2.154 0.952 -6.845 1.00 33.12 187 ALA A O 1
ATOM 1459 N N . SER A 1 188 ? -4.161 1.741 -7.462 1.00 31.31 188 SER A N 1
ATOM 1460 C CA . SER A 1 188 ? -3.726 2.312 -8.738 1.00 31.31 188 SER A CA 1
ATOM 1461 C C . SER A 1 188 ? -3.335 3.783 -8.608 1.00 31.31 188 SER A C 1
ATOM 1463 O O . SER A 1 188 ? -4.208 4.618 -8.379 1.00 31.31 188 SER A O 1
ATOM 1465 N N . GLY A 1 189 ? -2.050 4.090 -8.821 1.00 30.52 189 GLY A N 1
ATOM 1466 C CA . GLY A 1 189 ? -1.567 5.405 -9.266 1.00 30.52 189 GLY A CA 1
ATOM 1467 C C . GLY A 1 189 ? -1.556 5.470 -10.802 1.00 30.52 189 GLY A C 1
ATOM 1468 O O . GLY A 1 189 ? -1.205 4.486 -11.457 1.00 30.52 189 GLY A O 1
ATOM 1469 N N . ILE A 1 190 ? -2.007 6.582 -11.393 1.00 29.23 190 ILE A N 1
ATOM 1470 C CA . ILE A 1 190 ? -2.133 6.764 -12.852 1.00 29.23 190 ILE A CA 1
ATOM 1471 C C . ILE A 1 190 ? -0.984 7.637 -13.362 1.00 29.23 190 ILE A C 1
ATOM 1473 O O . ILE A 1 190 ? -1.013 8.833 -13.117 1.00 29.23 190 ILE A O 1
ATOM 1477 N N . ARG A 1 191 ? -0.084 7.041 -14.165 1.00 28.12 191 ARG A N 1
ATOM 1478 C CA . ARG A 1 191 ? 1.080 7.652 -14.850 1.00 28.12 191 ARG A CA 1
ATOM 1479 C C . ARG A 1 191 ? 1.136 9.191 -14.846 1.00 28.12 191 ARG A C 1
ATOM 1481 O O . ARG A 1 191 ? 0.585 9.849 -15.730 1.00 28.12 191 ARG A O 1
ATOM 1488 N N . GLY A 1 192 ? 1.993 9.715 -13.981 1.00 26.59 192 GLY A N 1
ATOM 1489 C CA . GLY A 1 192 ? 2.491 11.081 -13.933 1.00 26.59 192 GLY A CA 1
ATOM 1490 C C . GLY A 1 192 ? 3.879 11.100 -13.290 1.00 26.59 192 GLY A C 1
ATOM 1491 O O . GLY A 1 192 ? 4.179 10.369 -12.355 1.00 26.59 192 GLY A O 1
ATOM 1492 N N . SER A 1 193 ? 4.807 11.876 -13.842 1.00 31.50 193 SER A N 1
ATOM 1493 C CA . SER A 1 193 ? 6.204 11.897 -13.404 1.00 31.50 193 SER A CA 1
ATOM 1494 C C . SER A 1 193 ? 6.366 12.258 -11.918 1.00 31.50 193 SER A C 1
ATOM 1496 O O . SER A 1 193 ? 6.037 13.380 -11.539 1.00 31.50 193 SER A O 1
ATOM 1498 N N . LYS A 1 194 ? 7.054 11.368 -11.183 1.00 31.91 194 LYS A N 1
ATOM 1499 C CA . LYS A 1 194 ? 7.518 11.461 -9.781 1.00 31.91 194 LYS A CA 1
ATOM 1500 C C . LYS A 1 194 ? 6.421 11.110 -8.760 1.00 31.91 194 LYS A C 1
ATOM 1502 O O . LYS A 1 194 ? 5.395 11.762 -8.741 1.00 31.91 194 LYS A O 1
ATOM 1507 N N . SER A 1 195 ? 6.705 10.099 -7.928 1.00 38.62 195 SER A N 1
ATOM 1508 C CA . SER A 1 195 ? 5.900 9.589 -6.795 1.00 38.62 195 SER A CA 1
ATOM 1509 C C . SER A 1 195 ? 4.532 8.983 -7.134 1.00 38.62 195 SER A C 1
ATOM 1511 O O . SER A 1 195 ? 3.506 9.483 -6.689 1.00 38.62 195 SER A O 1
ATOM 1513 N N . GLU A 1 196 ? 4.518 7.883 -7.886 1.00 44.44 196 GLU A N 1
ATOM 1514 C CA . GLU A 1 196 ? 3.319 7.051 -8.020 1.00 44.44 196 GLU A CA 1
ATOM 1515 C C . GLU A 1 196 ? 3.695 5.591 -7.799 1.00 44.44 196 GLU A C 1
ATOM 1517 O O . GLU A 1 196 ? 4.311 4.959 -8.661 1.00 44.44 196 GLU A O 1
ATOM 1522 N N . SER A 1 197 ? 3.335 5.075 -6.632 1.00 42.59 197 SER A N 1
ATOM 1523 C CA . SER A 1 197 ? 3.553 3.684 -6.259 1.00 42.59 197 SER A CA 1
ATOM 1524 C C . SER A 1 197 ? 2.245 2.928 -6.251 1.00 42.59 197 SER A C 1
ATOM 1526 O O . SER A 1 197 ? 1.223 3.377 -5.728 1.00 42.59 197 SER A O 1
ATOM 1528 N N . LEU A 1 198 ? 2.293 1.756 -6.870 1.00 44.91 198 LEU A N 1
ATOM 1529 C CA . LEU A 1 198 ? 1.179 0.841 -6.984 1.00 44.91 198 LEU A CA 1
ATOM 1530 C C . LEU A 1 198 ? 1.279 -0.135 -5.807 1.00 44.91 198 LEU A C 1
ATOM 1532 O O . LEU A 1 198 ? 2.071 -1.074 -5.833 1.00 44.91 198 LEU A O 1
ATOM 1536 N N . LEU A 1 199 ? 0.514 0.078 -4.738 1.00 49.41 199 LEU A N 1
ATOM 1537 C CA . LEU A 1 199 ? 0.464 -0.901 -3.651 1.00 49.41 199 LEU A CA 1
ATOM 1538 C C . LEU A 1 199 ? -0.567 -1.985 -3.973 1.00 49.41 199 LEU A C 1
ATOM 1540 O O . LEU A 1 199 ? -1.758 -1.707 -4.059 1.00 49.41 199 LEU A O 1
ATOM 1544 N N . LEU A 1 200 ? -0.130 -3.235 -4.086 1.00 52.00 200 LEU A N 1
ATOM 1545 C CA . LEU A 1 200 ? -1.005 -4.382 -4.285 1.00 52.00 200 LEU A CA 1
ATOM 1546 C C . LEU A 1 200 ? -1.133 -5.162 -2.956 1.00 52.00 200 LEU A C 1
ATOM 1548 O O . LEU A 1 200 ? -0.163 -5.740 -2.473 1.00 52.00 200 LEU A O 1
ATOM 1552 N N . VAL A 1 201 ? -2.306 -5.205 -2.319 1.00 53.34 201 VAL A N 1
ATOM 1553 C CA . VAL A 1 201 ? -2.513 -6.031 -1.102 1.00 53.34 201 VAL A CA 1
ATOM 1554 C C . VAL A 1 201 ? -3.103 -7.387 -1.509 1.00 53.34 201 VAL A C 1
ATOM 1556 O O . VAL A 1 201 ? -4.308 -7.546 -1.665 1.00 53.34 201 VAL A O 1
ATOM 1559 N N . ALA A 1 202 ? -2.262 -8.394 -1.718 1.00 50.53 202 ALA A N 1
ATOM 1560 C CA . ALA A 1 202 ? -2.737 -9.736 -2.049 1.00 50.53 202 ALA A CA 1
ATOM 1561 C C . ALA A 1 202 ? -3.266 -10.458 -0.797 1.00 50.53 202 ALA A C 1
ATOM 1563 O O . ALA A 1 202 ? -2.615 -10.475 0.248 1.00 50.53 202 ALA A O 1
ATOM 1564 N N . THR A 1 203 ? -4.439 -11.081 -0.902 1.00 48.44 203 THR A N 1
ATOM 1565 C CA . THR A 1 203 ? -5.026 -11.915 0.155 1.00 48.44 203 THR A CA 1
ATOM 1566 C C . THR A 1 203 ? -4.923 -13.405 -0.173 1.00 48.44 203 THR A C 1
ATOM 1568 O O . THR A 1 203 ? -4.964 -13.823 -1.331 1.00 48.44 203 THR A O 1
ATOM 1571 N N . ARG A 1 204 ? -4.832 -14.170 0.923 1.00 41.34 204 ARG A N 1
ATOM 1572 C CA . ARG A 1 204 ? -4.312 -15.531 1.114 1.00 41.34 204 ARG A CA 1
ATOM 1573 C C . ARG A 1 204 ? -2.799 -15.654 0.964 1.00 41.34 204 ARG A C 1
ATOM 1575 O O . ARG A 1 204 ? -2.184 -15.136 0.037 1.00 41.34 204 ARG A O 1
ATOM 1582 N N . THR A 1 205 ? -2.221 -16.359 1.936 1.00 37.53 205 THR A N 1
ATOM 1583 C CA . THR A 1 205 ? -0.836 -16.816 1.965 1.00 37.53 205 THR A CA 1
ATOM 1584 C C . THR A 1 205 ? -0.437 -17.284 0.575 1.00 37.53 205 THR A C 1
ATOM 1586 O O . THR A 1 205 ? -1.066 -18.197 0.033 1.00 37.53 205 THR A O 1
ATOM 1589 N N . ILE A 1 206 ? 0.624 -16.698 0.016 1.00 39.91 206 ILE A N 1
ATOM 1590 C CA . ILE A 1 206 ? 1.354 -17.316 -1.091 1.00 39.91 206 ILE A CA 1
ATOM 1591 C C . ILE A 1 206 ? 2.028 -18.562 -0.494 1.00 39.91 206 ILE A C 1
ATOM 1593 O O . ILE A 1 206 ? 3.211 -18.574 -0.181 1.00 39.91 206 ILE A O 1
ATOM 1597 N N . THR A 1 207 ? 1.234 -19.601 -0.236 1.00 33.66 207 THR A N 1
ATOM 1598 C CA . THR A 1 207 ? 1.736 -20.970 -0.153 1.00 33.66 207 THR A CA 1
ATOM 1599 C C . THR A 1 207 ? 2.150 -21.342 -1.565 1.00 33.66 207 THR A C 1
ATOM 1601 O O . THR A 1 207 ? 1.539 -20.847 -2.514 1.00 33.66 207 THR A O 1
ATOM 1604 N N . ALA A 1 208 ? 3.221 -22.129 -1.692 1.00 34.50 208 ALA A N 1
ATOM 1605 C CA . ALA A 1 208 ? 3.987 -22.424 -2.905 1.00 34.50 208 ALA A CA 1
ATOM 1606 C C . ALA A 1 208 ? 3.180 -23.032 -4.078 1.00 34.50 208 ALA A C 1
ATOM 1608 O O . ALA A 1 208 ? 3.477 -24.111 -4.587 1.00 34.50 208 ALA A O 1
ATOM 1609 N N . THR A 1 209 ? 2.174 -22.310 -4.547 1.00 28.98 209 THR A N 1
ATOM 1610 C CA . THR A 1 209 ? 1.356 -22.591 -5.713 1.00 28.98 209 THR A CA 1
ATOM 1611 C C . THR A 1 209 ? 1.724 -21.542 -6.754 1.00 28.98 209 THR A C 1
ATOM 1613 O O . THR A 1 209 ? 1.722 -20.351 -6.440 1.00 28.98 209 THR A O 1
ATOM 1616 N N . PRO A 1 210 ? 2.097 -21.948 -7.976 1.00 27.98 210 PRO A N 1
ATOM 1617 C CA . PRO A 1 210 ? 2.542 -21.018 -9.003 1.00 27.98 210 PRO A CA 1
ATOM 1618 C C . PRO A 1 210 ? 1.393 -20.080 -9.390 1.00 27.98 210 PRO A C 1
ATOM 1620 O O . PRO A 1 210 ? 0.461 -20.482 -10.083 1.00 27.98 210 PRO A O 1
ATOM 1623 N N . VAL A 1 211 ? 1.464 -18.821 -8.951 1.00 34.25 211 VAL A N 1
ATOM 1624 C CA . VAL A 1 211 ? 0.610 -17.742 -9.457 1.00 34.25 211 VAL A CA 1
ATOM 1625 C C . VAL A 1 211 ? 1.387 -17.052 -10.570 1.00 34.25 211 VAL A C 1
ATOM 1627 O O . VAL A 1 211 ? 2.326 -16.295 -10.334 1.00 34.25 211 VAL A O 1
ATOM 1630 N N . CYS A 1 212 ? 1.033 -17.356 -11.814 1.00 28.11 212 CYS A N 1
ATOM 1631 C CA . CYS A 1 212 ? 1.571 -16.651 -12.968 1.00 28.11 212 CYS A CA 1
ATOM 1632 C C . CYS A 1 212 ? 0.881 -15.283 -13.056 1.00 28.11 212 CYS A C 1
ATOM 1634 O O . CYS A 1 212 ? -0.156 -15.145 -13.699 1.00 28.11 212 CYS A O 1
ATOM 1636 N N . CYS A 1 213 ? 1.431 -14.271 -12.385 1.00 32.03 213 CYS A N 1
ATOM 1637 C CA . CYS A 1 213 ? 1.098 -12.883 -12.689 1.00 32.03 213 CYS A CA 1
ATOM 1638 C C . CYS A 1 213 ? 1.742 -12.535 -14.036 1.00 32.03 213 CYS A C 1
ATOM 1640 O O . CYS A 1 213 ? 2.889 -12.097 -14.085 1.00 32.03 213 CYS A O 1
ATOM 1642 N N . LYS A 1 214 ? 1.025 -12.763 -15.142 1.00 27.00 214 LYS A N 1
ATOM 1643 C CA . LYS A 1 214 ? 1.407 -12.224 -16.452 1.00 27.00 214 LYS A CA 1
ATOM 1644 C C . LYS A 1 214 ? 1.149 -10.717 -16.464 1.00 27.00 214 LYS A C 1
ATOM 1646 O O . LYS A 1 214 ? 0.150 -10.255 -16.990 1.00 27.00 214 LYS A O 1
ATOM 1651 N N . PHE A 1 215 ? 2.053 -9.956 -15.859 1.00 28.31 215 PHE A N 1
ATOM 1652 C CA . PHE A 1 215 ? 2.237 -8.543 -16.185 1.00 28.31 215 PHE A CA 1
ATOM 1653 C C . PHE A 1 215 ? 3.404 -8.456 -17.177 1.00 28.31 215 PHE A C 1
ATOM 1655 O O . PHE A 1 215 ? 4.521 -8.111 -16.798 1.00 28.31 215 PHE A O 1
ATOM 1662 N N . CYS A 1 216 ? 3.177 -8.873 -18.423 1.00 25.16 216 CYS A N 1
ATOM 1663 C CA . CYS A 1 216 ? 4.117 -8.730 -19.539 1.00 25.16 216 CYS A CA 1
ATOM 1664 C C . CYS A 1 216 ? 3.346 -8.311 -20.786 1.00 25.16 216 CYS A C 1
ATOM 1666 O O . CYS A 1 216 ? 2.354 -9.006 -21.096 1.00 25.16 216 CYS A O 1
#

InterPro domains:
  IPR006035 Ureohydrolase [PF00491] (3-155)
  IPR006035 Ureohydrolase [PS51409] (1-155)
  IPR006035 Ureohydrolase [PTHR11358] (36-154)
  IPR023696 Ureohydrolase domain superfamily [SSF52768] (3-155)

Sequence (216 aa):
MITASQQLEAYDEELKRETCLEVGIYTHDAIADTRQQPQLSAEEMLAVTTATVSRLIADDKFVVAVGGEHAITTGVVQAYRQALSEPFTVVQIDAHGDMRFEYEGSHHNHACVMRRVLEMGLPTLPVGIRAICREEAELIAKQQIPVIWDRDIARDAELCCFRQHNFQEPPTSITSPGETLSNTLQASGIRGSKSESLLLVATRTITATPVCCKFC